Protein 1WDN (pdb70)

Sequence (223 aa):
KLVVATDTAFVPFEFKQGDLYVGFDVDLWAAIAKELKLDYELKPMDFSGIIPALQTKNVDLALAGITITDERKKAIDFSDGYYKSGLLVMVKANNNDVKSVKDLDGKVVAVKSGTGSVDYAKANIKTKDLRQFPNIDNAYMELGTNRADAVLHDTPNILYFIKTAGNGQFKAVGDSLEAQQYGIAFPKGSDELRDKVNGALKTLRENGTYNEIYKKWFGTEPK

CATH classification: 3.40.190.10 (+1 more: 3.40.190.10)

Solvent-accessible surface area: 10724 Å² total

Structure (mmCIF, N/CA/C/O backbone):
data_1WDN
#
_entry.id   1WDN
#
_cell.length_a   66.700
_cell.length_b   91.000
_cell.length_c   34.700
_cell.angle_alpha   90.00
_cell.angle_beta   90.00
_cell.angle_gamma   90.00
#
_symmetry.space_group_name_H-M   'P 21 21 21'
#
loop_
_entity.id
_entity.type
_entity.pdbx_description
1 polymer 'GLUTAMINE BINDING PROTEIN'
2 non-polymer GLUTAMINE
3 water water
#
loop_
_atom_site.group_PDB
_atom_site.id
_atom_site.type_symbol
_atom_site.label_atom_id
_atom_site.label_alt_id
_atom_site.label_comp_id
_atom_site.label_asym_id
_atom_site.label_entity_id
_atom_site.label_seq_id
_atom_site.pdbx_PDB_ins_code
_atom_site.Cartn_x
_atom_site.Cartn_y
_atom_site.Cartn_z
_atom_site.occupancy
_atom_site.B_iso_or_equiv
_atom_site.auth_seq_id
_atom_site.auth_comp_id
_atom_site.auth_asym_id
_atom_site.auth_atom_id
_atom_site.pdbx_PDB_model_num
ATOM 1 N N . LYS A 1 4 ? -2.512 37.179 9.917 1.00 46.69 4 LYS A N 1
ATOM 2 C CA . LYS A 1 4 ? -3.706 36.874 10.748 1.00 43.68 4 LYS A CA 1
ATOM 3 C C . LYS A 1 4 ? -4.098 35.396 10.664 1.00 38.46 4 LYS A C 1
ATOM 4 O O . LYS A 1 4 ? -5.133 35.006 11.199 1.00 38.16 4 LYS A O 1
ATOM 10 N N . LEU A 1 5 ? -3.296 34.579 9.987 1.00 31.74 5 LEU A N 1
ATOM 11 C CA . LEU A 1 5 ? -3.528 33.130 10.002 1.00 29.02 5 LEU A CA 1
ATOM 12 C C . LEU A 1 5 ? -3.222 32.631 11.405 1.00 25.24 5 LEU A C 1
ATOM 13 O O . LEU A 1 5 ? -2.198 33.001 11.959 1.00 26.98 5 LEU A O 1
ATOM 18 N N . VAL A 1 6 ? -4.135 31.884 12.012 1.00 22.07 6 VAL A N 1
ATOM 19 C CA . VAL A 1 6 ? -3.858 31.228 13.282 1.00 23.51 6 VAL A CA 1
ATOM 20 C C . VAL A 1 6 ? -3.525 29.763 12.994 1.00 21.59 6 VAL A C 1
ATOM 21 O O . VAL A 1 6 ? -4.271 29.080 12.288 1.00 20.96 6 VAL A O 1
ATOM 25 N N . VAL A 1 7 ? -2.341 29.328 13.402 1.00 20.49 7 VAL A N 1
ATOM 26 C CA . VAL A 1 7 ? -1.928 27.954 13.134 1.00 20.79 7 VAL A CA 1
ATOM 27 C C . VAL A 1 7 ? -1.768 27.118 14.410 1.00 20.33 7 VAL A C 1
ATOM 28 O O . VAL A 1 7 ? -0.996 27.468 15.315 1.00 20.17 7 VAL A O 1
ATOM 32 N N . ALA A 1 8 ? -2.660 26.134 14.540 1.00 16.72 8 ALA A N 1
ATOM 33 C CA . ALA A 1 8 ? -2.670 25.221 15.672 1.00 16.59 8 ALA A CA 1
ATOM 34 C C . ALA A 1 8 ? -1.415 24.362 15.677 1.00 15.67 8 ALA A C 1
ATOM 35 O O . ALA A 1 8 ? -0.954 23.920 14.617 1.00 14.55 8 ALA A O 1
ATOM 37 N N . THR A 1 9 ? -0.782 24.256 16.840 1.00 18.02 9 THR A N 1
ATOM 38 C CA . THR A 1 9 ? 0.371 23.357 17.002 1.00 20.07 9 THR A CA 1
ATOM 39 C C . THR A 1 9 ? 0.139 22.476 18.230 1.00 18.79 9 THR A C 1
ATOM 40 O O . THR A 1 9 ? -0.858 22.648 18.948 1.00 17.67 9 THR A O 1
ATOM 44 N N . ASP A 1 10 ? 1.060 21.555 18.488 1.00 20.55 10 ASP A N 1
ATOM 45 C CA . ASP A 1 10 ? 0.949 20.682 19.648 1.00 19.08 10 ASP A CA 1
ATOM 46 C C . ASP A 1 10 ? 1.456 21.398 20.905 1.00 19.97 10 ASP A C 1
ATOM 47 O O . ASP A 1 10 ? 2.415 22.163 20.850 1.00 16.30 10 ASP A O 1
ATOM 52 N N . THR A 1 11 ? 0.723 21.230 22.001 1.00 20.07 11 THR A N 1
ATOM 53 C CA . THR A 1 11 ? 1.203 21.552 23.341 1.00 18.83 11 THR A CA 1
ATOM 54 C C . THR A 1 11 ? 2.648 21.104 23.565 1.00 18.20 11 THR A C 1
ATOM 55 O O . THR A 1 11 ? 3.480 21.868 24.038 1.00 17.54 11 THR A O 1
ATOM 59 N N . ALA A 1 12 ? 2.958 19.870 23.201 1.00 18.79 12 ALA A N 1
ATOM 60 C CA . ALA A 1 12 ? 4.293 19.348 23.440 1.00 19.48 12 ALA A CA 1
ATOM 61 C C . ALA A 1 12 ? 4.505 18.110 22.613 1.00 19.92 12 ALA A C 1
ATOM 62 O O . ALA A 1 12 ? 4.071 17.015 23.002 1.00 23.57 12 ALA A O 1
ATOM 64 N N . PHE A 1 13 ? 5.322 18.248 21.577 1.00 20.52 13 PHE A N 1
ATOM 65 C CA . PHE A 1 13 ? 5.703 17.114 20.743 1.00 18.53 13 PHE A CA 1
ATOM 66 C C . PHE A 1 13 ? 7.165 17.304 20.282 1.00 18.09 13 PHE A C 1
ATOM 67 O O . PHE A 1 13 ? 7.464 17.702 19.149 1.00 11.31 13 PHE A O 1
ATOM 75 N N . VAL A 1 14 ? 8.078 17.038 21.206 1.00 17.57 14 VAL A N 1
ATOM 76 C CA . VAL A 1 14 ? 9.507 17.099 20.912 1.00 19.01 14 VAL A CA 1
ATOM 77 C C . VAL A 1 14 ? 9.860 16.142 19.761 1.00 19.51 14 VAL A C 1
ATOM 78 O O . VAL A 1 14 ? 9.282 15.061 19.645 1.00 19.33 14 VAL A O 1
ATOM 82 N N . PRO A 1 15 ? 10.755 16.558 18.850 1.00 17.75 15 PRO A N 1
ATOM 83 C CA . PRO A 1 15 ? 11.331 17.895 18.755 1.00 16.15 15 PRO A CA 1
ATOM 84 C C . PRO A 1 15 ? 10.686 18.747 17.662 1.00 15.01 15 PRO A C 1
ATOM 85 O O . PRO A 1 15 ? 11.377 19.518 16.999 1.00 15.58 15 PRO A O 1
ATOM 89 N N . PHE A 1 16 ? 9.385 18.556 17.425 1.00 13.69 16 PHE A N 1
ATOM 90 C CA . PHE A 1 16 ? 8.654 19.352 16.430 1.00 14.57 16 PHE A CA 1
ATOM 91 C C . PHE A 1 16 ? 8.091 20.667 16.975 1.00 12.29 16 PHE A C 1
ATOM 92 O O . PHE A 1 16 ? 8.175 21.704 16.317 1.00 14.30 16 PHE A O 1
ATOM 100 N N . GLU A 1 17 ? 7.563 20.636 18.190 1.00 13.36 17 GLU A N 1
ATOM 101 C CA . GLU A 1 17 ? 7.163 21.861 18.860 1.00 15.46 17 GLU A CA 1
ATOM 102 C C . GLU A 1 17 ? 7.108 21.612 20.341 1.00 17.19 17 GLU A C 1
ATOM 103 O O . GLU A 1 17 ? 6.629 20.570 20.792 1.00 15.83 17 GLU A O 1
ATOM 109 N N . PHE A 1 18 ? 7.785 22.484 21.070 1.00 19.11 18 PHE A N 1
ATOM 110 C CA . PHE A 1 18 ? 7.735 22.506 22.521 1.00 23.19 18 PHE A CA 1
ATOM 111 C C . PHE A 1 18 ? 8.107 23.895 23.041 1.00 22.38 18 PHE A C 1
ATOM 112 O O . PHE A 1 18 ? 8.689 24.711 22.317 1.00 21.84 18 PHE A O 1
ATOM 120 N N . LYS A 1 19 ? 7.791 24.134 24.307 1.00 24.91 19 LYS A N 1
ATOM 121 C CA . LYS A 1 19 ? 8.133 25.387 24.968 1.00 27.34 19 LYS A CA 1
ATOM 122 C C . LYS A 1 19 ? 9.572 25.322 25.475 1.00 27.87 19 LYS A C 1
ATOM 123 O O . LYS A 1 19 ? 9.905 24.483 26.294 1.00 28.09 19 LYS A O 1
ATOM 129 N N . GLN A 1 20 ? 10.444 26.142 24.908 1.00 30.77 20 GLN A N 1
ATOM 130 C CA . GLN A 1 20 ? 11.752 26.355 25.504 1.00 32.78 20 GLN A CA 1
ATOM 131 C C . GLN A 1 20 ? 11.760 27.722 26.187 1.00 32.60 20 GLN A C 1
ATOM 132 O O . GLN A 1 20 ? 11.832 28.760 25.535 1.00 30.77 20 GLN A O 1
ATOM 138 N N . GLY A 1 21 ? 11.448 27.712 27.475 1.00 35.97 21 GLY A N 1
ATOM 139 C CA . GLY A 1 21 ? 11.376 28.943 28.234 1.00 36.63 21 GLY A CA 1
ATOM 140 C C . GLY A 1 21 ? 10.111 29.729 27.978 1.00 37.73 21 GLY A C 1
ATOM 141 O O . GLY A 1 21 ? 9.098 29.538 28.652 1.00 38.18 21 GLY A O 1
ATOM 142 N N . ASP A 1 22 ? 10.171 30.649 27.030 1.00 37.36 22 ASP A N 1
ATOM 143 C CA . ASP A 1 22 ? 9.042 31.516 26.793 1.00 38.75 22 ASP A CA 1
ATOM 144 C C . ASP A 1 22 ? 8.269 31.175 25.536 1.00 36.57 22 ASP A C 1
ATOM 145 O O . ASP A 1 22 ? 7.076 30.898 25.601 1.00 40.63 22 ASP A O 1
ATOM 150 N N . LEU A 1 23 ? 8.951 31.157 24.401 1.00 33.76 23 LEU A N 1
ATOM 151 C CA . LEU A 1 23 ? 8.307 30.939 23.115 1.00 28.86 23 LEU A CA 1
ATOM 152 C C . LEU A 1 23 ? 8.250 29.460 22.780 1.00 27.42 23 LEU A C 1
ATOM 153 O O . LEU A 1 23 ? 8.795 28.633 23.508 1.00 25.73 23 LEU A O 1
ATOM 158 N N . TYR A 1 24 ? 7.639 29.133 21.650 1.00 25.29 24 TYR A N 1
ATOM 159 C CA . TYR A 1 24 ? 7.678 27.774 21.147 1.00 22.75 24 TYR A CA 1
ATOM 160 C C . TYR A 1 24 ? 8.826 27.573 20.188 1.00 22.52 24 TYR A C 1
ATOM 161 O O . TYR A 1 24 ? 9.143 28.462 19.391 1.00 23.03 24 TYR A O 1
ATOM 170 N N . VAL A 1 25 ? 9.370 26.360 20.203 1.00 20.68 25 VAL A N 1
ATOM 171 C CA . VAL A 1 25 ? 10.604 26.027 19.510 1.00 19.81 25 VAL A CA 1
ATOM 172 C C . VAL A 1 25 ? 10.449 24.628 18.864 1.00 20.65 25 VAL A C 1
ATOM 173 O O . VAL A 1 25 ? 9.619 23.835 19.314 1.00 18.60 25 VAL A O 1
ATOM 177 N N . GLY A 1 26 ? 11.112 24.399 17.729 1.00 18.48 26 GLY A N 1
ATOM 178 C CA . GLY A 1 26 ? 11.132 23.064 17.148 1.00 15.32 26 GLY A CA 1
ATOM 179 C C . GLY A 1 26 ? 11.159 23.019 15.630 1.00 15.13 26 GLY A C 1
ATOM 180 O O . GLY A 1 26 ? 11.108 24.066 14.974 1.00 14.14 26 GLY A O 1
ATOM 181 N N . PHE A 1 27 ? 11.205 21.799 15.080 1.00 12.90 27 PHE A N 1
ATOM 182 C CA . PHE A 1 27 ? 11.235 21.549 13.635 1.00 12.85 27 PHE A CA 1
ATOM 183 C C . PHE A 1 27 ? 10.039 22.118 12.842 1.00 13.95 27 PHE A C 1
ATOM 184 O O . PHE A 1 27 ? 10.224 22.650 11.750 1.00 17.76 27 PHE A O 1
ATOM 192 N N . ASP A 1 28 ? 8.815 21.887 13.313 1.00 14.83 28 ASP A N 1
ATOM 193 C CA . ASP A 1 28 ? 7.618 22.431 12.662 1.00 15.25 28 ASP A CA 1
ATOM 194 C C . ASP A 1 28 ? 7.642 23.951 12.670 1.00 17.01 28 ASP A C 1
ATOM 195 O O . ASP A 1 28 ? 7.228 24.584 11.698 1.00 16.41 28 ASP A O 1
ATOM 200 N N . VAL A 1 29 ? 7.939 24.508 13.849 1.00 17.05 29 VAL A N 1
ATOM 201 C CA . VAL A 1 29 ? 7.958 25.950 14.090 1.00 17.21 29 VAL A CA 1
ATOM 202 C C . VAL A 1 29 ? 8.884 26.635 13.079 1.00 17.15 29 VAL A C 1
ATOM 203 O O . VAL A 1 29 ? 8.441 27.484 12.303 1.00 19.33 29 VAL A O 1
ATOM 207 N N . ASP A 1 30 ? 10.125 26.166 12.995 1.00 16.61 30 ASP A N 1
ATOM 208 C CA . ASP A 1 30 ? 11.067 26.632 11.985 1.00 15.06 30 ASP A CA 1
ATOM 209 C C . ASP A 1 30 ? 10.578 26.395 10.566 1.00 15.72 30 ASP A C 1
ATOM 210 O O . ASP A 1 30 ? 10.696 27.278 9.722 1.00 13.78 30 ASP A O 1
ATOM 215 N N . LEU A 1 31 ? 10.142 25.171 10.257 1.00 16.97 31 LEU A N 1
ATOM 216 C CA . LEU A 1 31 ? 9.740 24.873 8.887 1.00 17.89 31 LEU A CA 1
ATOM 217 C C . LEU A 1 31 ? 8.630 25.814 8.448 1.00 18.60 31 LEU A C 1
ATOM 218 O O . LEU A 1 31 ? 8.655 26.357 7.332 1.00 20.26 31 LEU A O 1
ATOM 223 N N . TRP A 1 32 ? 7.683 26.050 9.351 1.00 19.24 32 TRP A N 1
ATOM 224 C CA . TRP A 1 32 ? 6.573 26.935 9.045 1.00 18.03 32 TRP A CA 1
ATOM 225 C C . TRP A 1 32 ? 7.010 28.395 8.968 1.00 18.82 32 TRP A C 1
ATOM 226 O O . TRP A 1 32 ? 6.573 29.109 8.075 1.00 19.50 32 TRP A O 1
ATOM 237 N N . ALA A 1 33 ? 7.845 28.839 9.911 1.00 16.17 33 ALA A N 1
ATOM 238 C CA . ALA A 1 33 ? 8.434 30.179 9.855 1.00 15.10 33 ALA A CA 1
ATOM 239 C C . ALA A 1 33 ? 9.116 30.407 8.502 1.00 17.22 33 ALA A C 1
ATOM 240 O O . ALA A 1 33 ? 8.909 31.432 7.859 1.00 16.39 33 ALA A O 1
ATOM 242 N N . ALA A 1 34 ? 9.748 29.356 7.987 1.00 16.75 34 ALA A N 1
ATOM 243 C CA . ALA A 1 34 ? 10.393 29.375 6.675 1.00 16.47 34 ALA A CA 1
ATOM 244 C C . ALA A 1 34 ? 9.376 29.478 5.532 1.00 15.53 34 ALA A C 1
ATOM 245 O O . ALA A 1 34 ? 9.568 30.237 4.574 1.00 14.82 34 ALA A O 1
ATOM 247 N N . ILE A 1 35 ? 8.351 28.637 5.582 1.00 12.86 35 ILE A N 1
ATOM 248 C CA . ILE A 1 35 ? 7.305 28.668 4.568 1.00 15.58 35 ILE A CA 1
ATOM 249 C C . ILE A 1 35 ? 6.624 30.044 4.582 1.00 16.80 35 ILE A C 1
ATOM 250 O O . ILE A 1 35 ? 6.489 30.678 3.543 1.00 14.15 35 ILE A O 1
ATOM 255 N N . ALA A 1 36 ? 6.170 30.459 5.767 1.00 19.38 36 ALA A N 1
ATOM 256 C CA . ALA A 1 36 ? 5.541 31.758 6.007 1.00 21.77 36 ALA A CA 1
ATOM 257 C C . ALA A 1 36 ? 6.391 32.909 5.466 1.00 23.00 36 ALA A C 1
ATOM 258 O O . ALA A 1 36 ? 5.870 33.823 4.815 1.00 24.17 36 ALA A O 1
ATOM 260 N N . LYS A 1 37 ? 7.701 32.835 5.706 1.00 24.17 37 LYS A N 1
ATOM 261 C CA . LYS A 1 37 ? 8.663 33.756 5.111 1.00 25.73 37 LYS A CA 1
ATOM 262 C C . LYS A 1 37 ? 8.627 33.681 3.592 1.00 24.16 37 LYS A C 1
ATOM 263 O O . LYS A 1 37 ? 8.511 34.695 2.918 1.00 25.65 37 LYS A O 1
ATOM 269 N N . GLU A 1 38 ? 8.738 32.484 3.045 1.00 21.62 38 GLU A N 1
ATOM 270 C CA . GLU A 1 38 ? 8.696 32.314 1.604 1.00 19.11 38 GLU A CA 1
ATOM 271 C C . GLU A 1 38 ? 7.452 32.948 0.951 1.00 17.64 38 GLU A C 1
ATOM 272 O O . GLU A 1 38 ? 7.553 33.753 0.028 1.00 19.71 38 GLU A O 1
ATOM 278 N N . LEU A 1 39 ? 6.305 32.722 1.564 1.00 15.50 39 LEU A N 1
ATOM 279 C CA . LEU A 1 39 ? 5.025 33.125 1.007 1.00 17.80 39 LEU A CA 1
ATOM 280 C C . LEU A 1 39 ? 4.595 34.536 1.400 1.00 17.07 39 LEU A C 1
ATOM 281 O O . LEU A 1 39 ? 3.670 35.081 0.813 1.00 21.79 39 LEU A O 1
ATOM 286 N N . LYS A 1 40 ? 5.204 35.087 2.438 1.00 19.57 40 LYS A N 1
ATOM 287 C CA . LYS A 1 40 ? 4.794 36.374 3.002 1.00 22.51 40 LYS A CA 1
ATOM 288 C C . LYS A 1 40 ? 3.435 36.243 3.663 1.00 24.40 40 LYS A C 1
ATOM 289 O O . LYS A 1 40 ? 2.483 36.970 3.334 1.00 26.07 40 LYS A O 1
ATOM 295 N N . LEU A 1 41 ? 3.324 35.273 4.556 1.00 25.60 41 LEU A N 1
ATOM 296 C CA . LEU A 1 41 ? 2.088 35.091 5.295 1.00 28.59 41 LEU A CA 1
ATOM 297 C C . LEU A 1 41 ? 2.362 35.679 6.661 1.00 29.83 41 LEU A C 1
ATOM 298 O O . LEU A 1 41 ? 3.502 35.621 7.136 1.00 29.60 41 LEU A O 1
ATOM 303 N N . ASP A 1 42 ? 1.366 36.332 7.249 1.00 28.42 42 ASP A N 1
ATOM 304 C CA . ASP A 1 42 ? 1.486 36.687 8.651 1.00 29.91 42 ASP A CA 1
ATOM 305 C C . ASP A 1 42 ? 0.622 35.808 9.517 1.00 25.96 42 ASP A C 1
ATOM 306 O O . ASP A 1 42 ? -0.475 35.431 9.127 1.00 24.79 42 ASP A O 1
ATOM 311 N N . TYR A 1 43 ? 1.078 35.538 10.723 1.00 22.22 43 TYR A N 1
ATOM 312 C CA . TYR A 1 43 ? 0.449 34.506 11.516 1.00 24.13 43 TYR A CA 1
ATOM 313 C C . TYR A 1 43 ? 0.824 34.618 12.976 1.00 22.58 43 TYR A C 1
ATOM 314 O O . TYR A 1 43 ? 1.864 35.174 13.328 1.00 23.39 43 TYR A O 1
ATOM 323 N N . GLU A 1 44 ? 0.024 33.969 13.806 1.00 26.32 44 GLU A N 1
ATOM 324 C CA . GLU A 1 44 ? 0.430 33.626 15.156 1.00 26.10 44 GLU A CA 1
ATOM 325 C C . GLU A 1 44 ? 0.096 32.151 15.372 1.00 24.64 44 GLU A C 1
ATOM 326 O O . GLU A 1 44 ? -0.818 31.612 14.733 1.00 19.86 44 GLU A O 1
ATOM 332 N N . LEU A 1 45 ? 0.961 31.472 16.121 1.00 26.93 45 LEU A N 1
ATOM 333 C CA . LEU A 1 45 ? 0.769 30.067 16.473 1.00 26.37 45 LEU A CA 1
ATOM 334 C C . LEU A 1 45 ? -0.165 29.930 17.662 1.00 24.57 45 LEU A C 1
ATOM 335 O O . LEU A 1 45 ? -0.353 30.882 18.426 1.00 24.96 45 LEU A O 1
ATOM 340 N N . LYS A 1 46 ? -0.752 28.750 17.819 1.00 21.61 46 LYS A N 1
ATOM 341 C CA . LYS A 1 46 ? -1.701 28.507 18.905 1.00 21.18 46 LYS A CA 1
ATOM 342 C C . LYS A 1 46 ? -1.600 27.067 19.382 1.00 21.02 46 LYS A C 1
ATOM 343 O O . LYS A 1 46 ? -2.236 26.174 18.827 1.00 19.39 46 LYS A O 1
ATOM 349 N N . PRO A 1 47 ? -0.733 26.809 20.364 1.00 20.34 47 PRO A N 1
ATOM 350 C CA . PRO A 1 47 ? -0.574 25.417 20.785 1.00 22.68 47 PRO A CA 1
ATOM 351 C C . PRO A 1 47 ? -1.850 24.878 21.445 1.00 23.13 47 PRO A C 1
ATOM 352 O O . PRO A 1 47 ? -2.655 25.639 21.992 1.00 26.62 47 PRO A O 1
ATOM 356 N N . MET A 1 48 ? -2.066 23.578 21.343 1.00 21.87 48 MET A N 1
ATOM 357 C CA . MET A 1 48 ? -3.243 22.970 21.922 1.00 21.96 48 MET A CA 1
ATOM 358 C C . MET A 1 48 ? -3.052 21.461 21.949 1.00 22.93 48 MET A C 1
ATOM 359 O O . MET A 1 48 ? -2.193 20.925 21.243 1.00 19.40 48 MET A O 1
ATOM 364 N N . ASP A 1 49 ? -3.770 20.793 22.847 1.00 22.35 49 ASP A N 1
ATOM 365 C CA . ASP A 1 49 ? -3.654 19.352 22.942 1.00 22.63 49 ASP A CA 1
ATOM 366 C C . ASP A 1 49 ? -4.105 18.730 21.633 1.00 21.77 49 ASP A C 1
ATOM 367 O O . ASP A 1 49 ? -5.169 19.060 21.106 1.00 23.76 49 ASP A O 1
ATOM 372 N N . PHE A 1 50 ? -3.227 17.911 21.064 1.00 22.88 50 PHE A N 1
ATOM 373 C CA . PHE A 1 50 ? -3.419 17.294 19.760 1.00 18.45 50 PHE A CA 1
ATOM 374 C C . PHE A 1 50 ? -4.866 16.941 19.469 1.00 19.95 50 PHE A C 1
ATOM 375 O O . PHE A 1 50 ? -5.347 17.188 18.365 1.00 18.30 50 PHE A O 1
ATOM 383 N N . SER A 1 51 ? -5.555 16.388 20.467 1.00 21.72 51 SER A N 1
ATOM 384 C CA . SER A 1 51 ? -6.944 15.938 20.332 1.00 23.74 51 SER A CA 1
ATOM 385 C C . SER A 1 51 ? -7.893 17.003 19.781 1.00 22.85 51 SER A C 1
ATOM 386 O O . SER A 1 51 ? -8.874 16.693 19.103 1.00 25.14 51 SER A O 1
ATOM 389 N N . GLY A 1 52 ? -7.588 18.261 20.056 1.00 22.34 52 GLY A N 1
ATOM 390 C CA . GLY A 1 52 ? -8.468 19.329 19.633 1.00 19.56 52 GLY A CA 1
ATOM 391 C C . GLY A 1 52 ? -8.144 19.891 18.271 1.00 19.11 52 GLY A C 1
ATOM 392 O O . GLY A 1 52 ? -8.947 20.637 17.716 1.00 18.98 52 GLY A O 1
ATOM 393 N N . ILE A 1 53 ? -7.021 19.484 17.686 1.00 18.84 53 ILE A N 1
ATOM 394 C CA . ILE A 1 53 ? -6.567 20.105 16.445 1.00 16.27 53 ILE A CA 1
ATOM 395 C C . ILE A 1 53 ? -7.433 19.813 15.221 1.00 18.43 53 ILE A C 1
ATOM 396 O O . ILE A 1 53 ? -7.836 20.745 14.516 1.00 17.08 53 ILE A O 1
ATOM 401 N N . ILE A 1 54 ? -7.708 18.537 14.956 1.00 18.49 54 ILE A N 1
ATOM 402 C CA . ILE A 1 54 ? -8.548 18.174 13.816 1.00 20.22 54 ILE A CA 1
ATOM 403 C C . ILE A 1 54 ? -9.936 18.807 13.975 1.00 21.06 54 ILE A C 1
ATOM 404 O O . ILE A 1 54 ? -10.422 19.494 13.069 1.00 21.25 54 ILE A O 1
ATOM 409 N N . PRO A 1 55 ? -10.578 18.611 15.142 1.00 20.06 55 PRO A N 1
ATOM 410 C CA . PRO A 1 55 ? -11.807 19.362 15.406 1.00 21.07 55 PRO A CA 1
ATOM 411 C C . PRO A 1 55 ? -11.667 20.862 15.115 1.00 23.17 55 PRO A C 1
ATOM 412 O O . PRO A 1 55 ? -12.493 21.428 14.393 1.00 25.08 55 PRO A O 1
ATOM 416 N N . ALA A 1 56 ? -10.597 21.475 15.621 1.00 20.32 56 ALA A N 1
ATOM 417 C CA . ALA A 1 56 ? -10.318 22.894 15.394 1.00 20.28 56 ALA A CA 1
ATOM 418 C C . ALA A 1 56 ? -10.272 23.304 13.909 1.00 18.81 56 ALA A C 1
ATOM 419 O O . ALA A 1 56 ? -10.783 24.362 13.541 1.00 18.09 56 ALA A O 1
ATOM 421 N N . LEU A 1 57 ? -9.624 22.501 13.069 1.00 19.17 57 LEU A N 1
ATOM 422 C CA . LEU A 1 57 ? -9.553 22.797 11.639 1.00 20.54 57 LEU A CA 1
ATOM 423 C C . LEU A 1 57 ? -10.949 22.693 11.043 1.00 25.04 57 LEU A C 1
ATOM 424 O O . LEU A 1 57 ? -11.358 23.540 10.237 1.00 21.65 57 LEU A O 1
ATOM 429 N N . GLN A 1 58 ? -11.664 21.640 11.445 1.00 27.05 58 GLN A N 1
ATOM 430 C CA . GLN A 1 58 ? -13.018 21.368 10.964 1.00 32.22 58 GLN A CA 1
ATOM 431 C C . GLN A 1 58 ? -13.972 22.504 11.315 1.00 32.24 58 GLN A C 1
ATOM 432 O O . GLN A 1 58 ? -14.770 22.938 10.483 1.00 34.14 58 GLN A O 1
ATOM 438 N N . THR A 1 59 ? -13.901 22.971 12.553 1.00 31.22 59 THR A N 1
ATOM 439 C CA . THR A 1 59 ? -14.752 24.058 12.986 1.00 33.53 59 THR A CA 1
ATOM 440 C C . THR A 1 59 ? -14.209 25.352 12.408 1.00 35.11 59 THR A C 1
ATOM 441 O O . THR A 1 59 ? -14.769 26.426 12.638 1.00 36.70 59 THR A O 1
ATOM 445 N N . LYS A 1 60 ? -13.079 25.253 11.710 1.00 36.38 60 LYS A N 1
ATOM 446 C CA . LYS A 1 60 ? -12.407 26.412 11.121 1.00 36.75 60 LYS A CA 1
ATOM 447 C C . LYS A 1 60 ? -12.126 27.473 12.192 1.00 34.01 60 LYS A C 1
ATOM 448 O O . LYS A 1 60 ? -12.173 28.684 11.939 1.00 33.07 60 LYS A O 1
ATOM 454 N N . ASN A 1 61 ? -11.874 26.994 13.406 1.00 30.65 61 ASN A N 1
ATOM 455 C CA . ASN A 1 61 ? -11.397 27.824 14.500 1.00 28.19 61 ASN A CA 1
ATOM 456 C C . ASN A 1 61 ? -9.911 28.127 14.356 1.00 28.03 61 ASN A C 1
ATOM 457 O O . ASN A 1 61 ? -9.377 28.985 15.058 1.00 28.13 61 ASN A O 1
ATOM 462 N N . VAL A 1 62 ? -9.225 27.344 13.530 1.00 26.87 62 VAL A N 1
ATOM 463 C CA . VAL A 1 62 ? -7.819 27.586 13.218 1.00 22.34 62 VAL A CA 1
ATOM 464 C C . VAL A 1 62 ? -7.623 27.408 11.708 1.00 21.38 62 VAL A C 1
ATOM 465 O O . VAL A 1 62 ? -8.453 26.758 11.053 1.00 17.93 62 VAL A O 1
ATOM 469 N N . ASP A 1 63 ? -6.672 28.140 11.131 1.00 17.55 63 ASP A N 1
ATOM 470 C CA . ASP A 1 63 ? -6.557 28.184 9.670 1.00 20.56 63 ASP A CA 1
ATOM 471 C C . ASP A 1 63 ? -5.769 27.013 9.112 1.00 19.33 63 ASP A C 1
ATOM 472 O O . ASP A 1 63 ? -6.013 26.574 7.988 1.00 21.89 63 ASP A O 1
ATOM 477 N N . LEU A 1 64 ? -4.818 26.516 9.887 1.00 17.96 64 LEU A N 1
ATOM 478 C CA . LEU A 1 64 ? -4.011 25.380 9.472 1.00 14.79 64 LEU A CA 1
ATOM 479 C C . LEU A 1 64 ? -3.309 24.896 10.709 1.00 16.54 64 LEU A C 1
ATOM 480 O O . LEU A 1 64 ? -3.556 25.399 11.814 1.00 16.47 64 LEU A O 1
ATOM 485 N N . ALA A 1 65 ? -2.427 23.920 10.528 1.00 15.93 65 ALA A N 1
ATOM 486 C CA . ALA A 1 65 ? -1.872 23.197 11.656 1.00 14.91 65 ALA A CA 1
ATOM 487 C C . ALA A 1 65 ? -0.641 22.398 11.293 1.00 14.74 65 ALA A C 1
ATOM 488 O O . ALA A 1 65 ? -0.587 21.732 10.259 1.00 14.55 65 ALA A O 1
ATOM 490 N N . LEU A 1 66 ? 0.312 22.425 12.207 1.00 15.40 66 LEU A N 1
ATOM 491 C CA . LEU A 1 66 ? 1.462 21.549 12.175 1.00 15.66 66 LEU A CA 1
ATOM 492 C C . LEU A 1 66 ? 1.579 21.007 13.584 1.00 14.86 66 LEU A C 1
ATOM 493 O O . LEU A 1 66 ? 1.470 21.752 14.568 1.00 13.81 66 LEU A O 1
ATOM 498 N N . ALA A 1 67 ? 1.677 19.690 13.671 1.00 13.24 67 ALA A N 1
ATOM 499 C CA . ALA A 1 67 ? 1.843 19.025 14.941 1.00 10.97 67 ALA A CA 1
ATOM 500 C C . ALA A 1 67 ? 2.368 17.652 14.625 1.00 11.63 67 ALA A C 1
ATOM 501 O O . ALA A 1 67 ? 1.788 16.677 15.084 1.00 11.20 67 ALA A O 1
ATOM 503 N N . GLY A 1 68 ? 3.265 17.574 13.644 1.00 11.04 68 GLY A N 1
ATOM 504 C CA . GLY A 1 68 ? 3.768 16.288 13.180 1.00 11.47 68 GLY A CA 1
ATOM 505 C C . GLY A 1 68 ? 2.623 15.358 12.828 1.00 15.64 68 GLY A C 1
ATOM 506 O O . GLY A 1 68 ? 2.572 14.212 13.303 1.00 16.02 68 GLY A O 1
ATOM 507 N N . ILE A 1 69 ? 1.671 15.887 12.056 1.00 15.42 69 ILE A N 1
ATOM 508 C CA . ILE A 1 69 ? 0.380 15.241 11.795 1.00 13.13 69 ILE A CA 1
ATOM 509 C C . ILE A 1 69 ? 0.476 14.284 10.616 1.00 12.35 69 ILE A C 1
ATOM 510 O O . ILE A 1 69 ? 0.686 14.690 9.478 1.00 11.58 69 ILE A O 1
ATOM 515 N N . THR A 1 70 ? 0.356 13.001 10.917 1.00 13.04 70 THR A N 1
ATOM 516 C CA . THR A 1 70 ? 0.373 11.947 9.914 1.00 12.14 70 THR A CA 1
ATOM 517 C C . THR A 1 70 ? -0.716 12.094 8.867 1.00 12.49 70 THR A C 1
ATOM 518 O O . THR A 1 70 ? -1.902 12.255 9.196 1.00 13.26 70 THR A O 1
ATOM 522 N N . ILE A 1 71 ? -0.323 11.905 7.612 1.00 14.28 71 ILE A N 1
ATOM 523 C CA . ILE A 1 71 ? -1.262 11.806 6.499 1.00 14.52 71 ILE A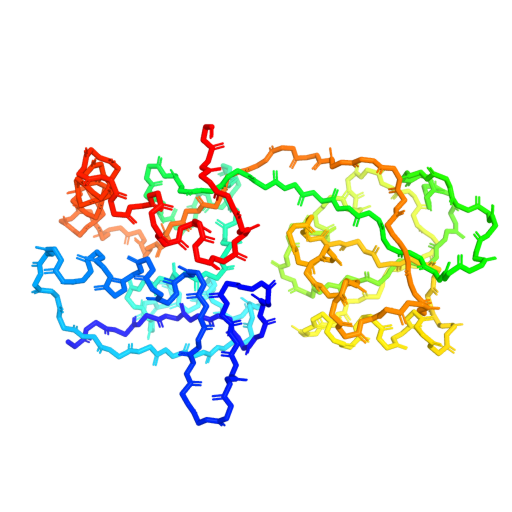 CA 1
ATOM 524 C C . ILE A 1 71 ? -1.829 10.364 6.473 1.00 19.82 71 ILE A C 1
ATOM 525 O O . ILE A 1 71 ? -1.068 9.383 6.539 1.00 18.88 71 ILE A O 1
ATOM 530 N N . THR A 1 72 ? -3.152 10.255 6.596 1.00 20.32 72 THR A N 1
ATOM 531 C CA . THR A 1 72 ? -3.858 8.992 6.408 1.00 22.64 72 THR A CA 1
ATOM 532 C C . THR A 1 72 ? -5.055 9.307 5.527 1.00 25.99 72 THR A C 1
ATOM 533 O O . THR A 1 72 ? -5.622 10.393 5.643 1.00 26.41 72 THR A O 1
ATOM 537 N N . ASP A 1 73 ? -5.492 8.353 4.713 1.00 29.38 73 ASP A N 1
ATOM 538 C CA . ASP A 1 73 ? -6.615 8.614 3.822 1.00 33.68 73 ASP A CA 1
ATOM 539 C C . ASP A 1 73 ? -7.923 8.622 4.588 1.00 33.21 73 ASP A C 1
ATOM 540 O O . ASP A 1 73 ? -8.868 9.321 4.231 1.00 34.39 73 ASP A O 1
ATOM 545 N N . GLU A 1 74 ? -7.868 8.057 5.782 1.00 31.91 74 GLU A N 1
ATOM 546 C CA . GLU A 1 74 ? -8.956 8.139 6.724 1.00 31.93 74 GLU A CA 1
ATOM 547 C C . GLU A 1 74 ? -9.193 9.619 7.086 1.00 31.21 74 GLU A C 1
ATOM 548 O O . GLU A 1 74 ? -10.297 10.138 6.880 1.00 31.29 74 GLU A O 1
ATOM 554 N N . ARG A 1 75 ? -8.124 10.330 7.452 1.00 28.44 75 ARG A N 1
ATOM 555 C CA . ARG A 1 75 ? -8.207 11.761 7.772 1.00 23.26 75 ARG A CA 1
ATOM 556 C C . ARG A 1 75 ? -8.501 12.622 6.553 1.00 21.92 75 ARG A C 1
ATOM 557 O O . ARG A 1 75 ? -9.104 13.675 6.691 1.00 20.86 75 ARG A O 1
ATOM 565 N N . LYS A 1 76 ? -8.041 12.189 5.379 1.00 21.36 76 LYS A N 1
ATOM 566 C CA . LYS A 1 76 ? -8.280 12.883 4.112 1.00 24.21 76 LYS A CA 1
ATOM 567 C C . LYS A 1 76 ? -9.758 13.135 3.835 1.00 23.82 76 LYS A C 1
ATOM 568 O O . LYS A 1 76 ? -10.110 14.024 3.061 1.00 23.80 76 LYS A O 1
ATOM 574 N N . LYS A 1 77 ? -10.621 12.373 4.494 1.00 23.05 77 LYS A N 1
ATOM 575 C CA . LYS A 1 77 ? -12.047 12.592 4.378 1.00 24.92 77 LYS A CA 1
ATOM 576 C C . LYS A 1 77 ? -12.481 13.859 5.105 1.00 25.02 77 LYS A C 1
ATOM 577 O O . LYS A 1 77 ? -13.414 14.527 4.675 1.00 29.00 77 LYS A O 1
ATOM 583 N N . ALA A 1 78 ? -11.680 14.291 6.073 1.00 25.80 78 ALA A N 1
ATOM 584 C CA . ALA A 1 78 ? -12.078 15.343 7.007 1.00 22.96 78 ALA A CA 1
ATOM 585 C C . ALA A 1 78 ? -11.320 16.665 6.826 1.00 25.37 78 ALA A C 1
ATOM 586 O O . ALA A 1 78 ? -11.853 17.726 7.149 1.00 22.17 78 ALA A O 1
ATOM 588 N N . ILE A 1 79 ? -10.068 16.592 6.376 1.00 22.22 79 ILE A N 1
ATOM 589 C CA . ILE A 1 79 ? -9.219 17.768 6.226 1.00 22.22 79 ILE A CA 1
ATOM 590 C C . ILE A 1 79 ? -8.273 17.584 5.029 1.00 22.48 79 ILE A C 1
ATOM 591 O O . ILE A 1 79 ? -8.216 16.496 4.434 1.00 24.84 79 ILE A O 1
ATOM 596 N N . ASP A 1 80 ? -7.577 18.656 4.646 1.00 19.46 80 ASP A N 1
ATOM 597 C CA . ASP A 1 80 ? -6.636 18.599 3.539 1.00 17.15 80 ASP A CA 1
ATOM 598 C C . ASP A 1 80 ? -5.217 18.612 4.034 1.00 13.71 80 ASP A C 1
ATOM 599 O O . ASP A 1 80 ? -4.921 19.096 5.123 1.00 10.64 80 ASP A O 1
ATOM 604 N N . PHE A 1 81 ? 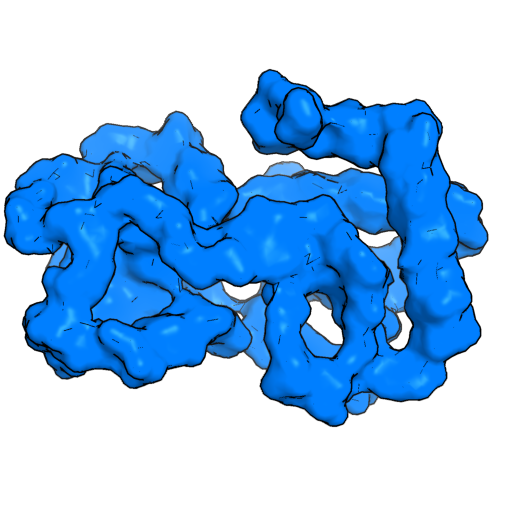-4.329 18.142 3.176 1.00 14.21 81 PHE A N 1
ATOM 605 C CA . PHE A 1 81 ? -2.931 17.977 3.535 1.00 16.36 81 PHE A CA 1
ATOM 606 C C . PHE A 1 81 ? -2.013 18.490 2.432 1.00 16.12 81 PHE A C 1
ATOM 607 O O . PHE A 1 81 ? -2.319 18.329 1.243 1.00 18.28 81 PHE A O 1
ATOM 615 N N . SER A 1 82 ? -0.902 19.116 2.819 1.00 18.91 82 SER A N 1
ATOM 616 C CA . SER A 1 82 ? 0.172 19.423 1.866 1.00 18.49 82 SER A CA 1
ATOM 617 C C . SER A 1 82 ? 0.902 18.145 1.369 1.00 18.28 82 SER A C 1
ATOM 618 O O . SER A 1 82 ? 0.563 17.048 1.833 1.00 14.94 82 SER A O 1
ATOM 621 N N . ASP A 1 83 ? 1.905 18.320 0.485 1.00 18.71 83 ASP A N 1
ATOM 622 C CA . ASP A 1 83 ? 2.502 17.271 -0.382 1.00 19.05 83 ASP A CA 1
ATOM 623 C C . ASP A 1 83 ? 3.609 16.565 0.446 1.00 22.91 83 ASP A C 1
ATOM 624 O O . ASP A 1 83 ? 4.459 15.901 -0.139 1.00 31.07 83 ASP A O 1
ATOM 629 N N . GLY A 1 84 ? 3.598 16.694 1.789 1.00 19.68 84 GLY A N 1
ATOM 630 C CA . GLY A 1 84 ? 4.375 15.784 2.657 1.00 18.03 84 GLY A CA 1
ATOM 631 C C . GLY A 1 84 ? 5.839 16.111 3.047 1.00 19.91 84 GLY A C 1
ATOM 632 O O . GLY A 1 84 ? 6.717 16.163 2.179 1.00 18.49 84 GLY A O 1
ATOM 633 N N . TYR A 1 85 ? 6.145 16.274 4.342 1.00 17.46 85 TYR A N 1
ATOM 634 C CA . TYR A 1 85 ? 7.420 16.908 4.725 1.00 16.64 85 TYR A CA 1
ATOM 635 C C . TYR A 1 85 ? 8.400 16.185 5.648 1.00 17.65 85 TYR A C 1
ATOM 636 O O . TYR A 1 85 ? 9.498 16.691 5.879 1.00 17.11 85 TYR A O 1
ATOM 645 N N . TYR A 1 86 ? 8.020 15.038 6.202 1.00 17.68 86 TYR A N 1
ATOM 646 C CA . TYR A 1 86 ? 8.908 14.293 7.099 1.00 17.26 86 TYR A CA 1
ATOM 647 C C . TYR A 1 86 ? 8.429 12.840 7.183 1.00 13.37 8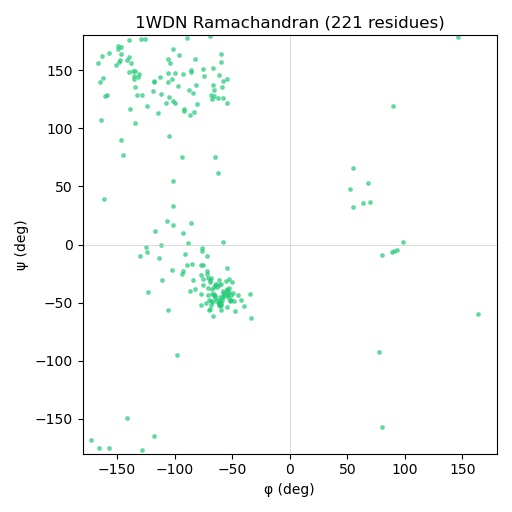6 TYR A C 1
ATOM 648 O O . TYR A 1 86 ? 7.254 12.599 7.379 1.00 13.51 86 TYR A O 1
ATOM 657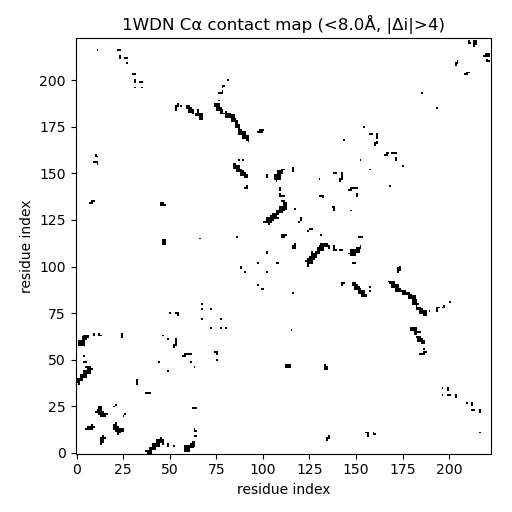 N N . LYS A 1 87 ? 9.319 11.887 6.940 1.00 13.85 87 LYS A N 1
ATOM 658 C CA . LYS A 1 87 ? 8.947 10.468 7.013 1.00 20.42 87 LYS A CA 1
ATOM 659 C C . LYS A 1 87 ? 9.188 9.878 8.392 1.00 14.52 87 LYS A C 1
ATOM 660 O O . LYS A 1 87 ? 10.315 9.800 8.873 1.00 16.32 87 LYS A O 1
ATOM 666 N N . SER A 1 88 ? 8.118 9.488 9.047 1.00 17.15 88 SER A N 1
ATOM 667 C CA . SER A 1 88 ? 8.222 9.005 10.412 1.00 19.35 88 SER A CA 1
ATOM 668 C C . SER A 1 88 ? 7.768 7.548 10.542 1.00 16.11 88 SER A C 1
ATOM 669 O O . SER A 1 88 ? 7.692 6.822 9.546 1.00 13.45 88 SER A O 1
ATOM 672 N N . GLY A 1 89 ? 7.528 7.147 11.792 1.00 18.49 89 GLY A N 1
ATOM 673 C CA . GLY A 1 89 ? 7.010 5.829 12.118 1.00 17.45 89 GLY A CA 1
ATOM 674 C C . GLY A 1 89 ? 6.676 5.775 13.599 1.00 18.15 89 GLY A C 1
ATOM 675 O O . GLY A 1 89 ? 6.694 6.808 14.282 1.00 17.37 89 GLY A O 1
ATOM 676 N N . LEU A 1 90 ? 6.421 4.567 14.098 1.00 13.93 90 LEU A N 1
ATOM 677 C CA . LEU A 1 90 ? 6.073 4.313 15.500 1.00 16.12 90 LEU A CA 1
ATOM 678 C C . LEU A 1 90 ? 7.132 3.416 16.158 1.00 14.63 90 LEU A C 1
ATOM 679 O O . LEU A 1 90 ? 7.616 2.480 15.542 1.00 15.13 90 LEU A O 1
ATOM 684 N N . LEU A 1 91 ? 7.498 3.701 17.398 1.00 13.66 91 LEU A N 1
ATOM 685 C CA . LEU A 1 91 ? 8.490 2.887 18.102 1.00 14.51 91 LEU A CA 1
ATOM 686 C C . LEU A 1 91 ? 7.968 2.511 19.505 1.00 16.92 91 LEU A C 1
ATOM 687 O O . LEU A 1 91 ? 7.192 3.270 20.128 1.00 15.53 91 LEU A O 1
ATOM 692 N N . VAL A 1 92 ? 8.339 1.319 19.973 1.00 16.87 92 VAL A N 1
ATOM 693 C CA . VAL A 1 92 ? 7.943 0.858 21.307 1.00 16.16 92 VAL A CA 1
ATOM 694 C C . VAL A 1 92 ? 8.999 1.370 22.259 1.00 15.05 92 VAL A C 1
ATOM 695 O O . VAL A 1 92 ? 10.187 1.389 21.913 1.00 17.61 92 VAL A O 1
ATOM 699 N N . MET A 1 93 ? 8.549 1.947 23.368 1.00 14.04 93 MET A N 1
ATOM 700 C CA . MET A 1 93 ? 9.437 2.264 24.473 1.00 16.24 93 MET A CA 1
ATOM 701 C C . MET A 1 93 ? 9.015 1.505 25.738 1.00 13.71 93 MET A C 1
ATOM 702 O O . MET A 1 93 ? 7.851 1.508 26.117 1.00 14.01 93 MET A O 1
ATOM 707 N N . VAL A 1 94 ? 9.979 0.882 26.396 1.00 13.11 94 VAL A N 1
ATOM 708 C CA . VAL A 1 94 ? 9.757 0.244 27.682 1.00 14.40 94 VAL A CA 1
ATOM 709 C C . VAL A 1 94 ? 10.807 0.736 28.688 1.00 15.74 94 VAL A C 1
ATOM 710 O O . VAL A 1 94 ? 11.677 1.555 28.364 1.00 15.90 94 VAL A O 1
ATOM 714 N N . LYS A 1 95 ? 10.775 0.196 29.900 1.00 14.88 95 LYS A N 1
ATOM 715 C CA . LYS A 1 95 ? 11.788 0.567 30.857 1.00 16.61 95 LYS A CA 1
ATOM 716 C C . LYS A 1 95 ? 13.140 -0.088 30.581 1.00 19.18 95 LYS A C 1
ATOM 717 O O . LYS A 1 95 ? 13.233 -1.153 29.951 1.00 17.15 95 LYS A O 1
ATOM 723 N N . ALA A 1 96 ? 14.182 0.621 30.996 1.00 19.20 96 ALA A N 1
ATOM 724 C CA . ALA A 1 96 ? 15.562 0.282 30.731 1.00 23.21 96 ALA A CA 1
ATOM 725 C C . ALA A 1 96 ? 15.838 -1.201 30.832 1.00 24.92 96 ALA A C 1
ATOM 726 O O . ALA A 1 96 ? 16.426 -1.787 29.924 1.00 21.31 96 ALA A O 1
ATOM 728 N N . ASN A 1 97 ? 15.451 -1.793 31.957 1.00 27.44 97 ASN A N 1
ATOM 729 C CA . ASN A 1 97 ? 15.840 -3.172 32.261 1.00 32.72 97 ASN A CA 1
ATOM 730 C C . ASN A 1 97 ? 14.654 -4.129 32.105 1.00 36.92 97 ASN A C 1
ATOM 731 O O . ASN A 1 97 ? 14.651 -5.242 32.639 1.00 36.20 97 ASN A O 1
ATOM 736 N N . ASN A 1 98 ? 13.649 -3.676 31.357 1.00 41.07 98 ASN A N 1
ATOM 737 C CA . ASN A 1 98 ? 12.535 -4.522 30.947 1.00 45.02 98 ASN A CA 1
ATOM 738 C C . ASN A 1 98 ? 13.080 -5.655 30.098 1.00 44.94 98 ASN A C 1
ATOM 739 O O . ASN A 1 98 ? 13.856 -5.429 29.162 1.00 43.21 98 ASN A O 1
ATOM 744 N N . ASN A 1 99 ? 12.415 -6.789 30.250 1.00 46.20 99 ASN A N 1
ATOM 745 C CA . ASN A 1 99 ? 12.940 -8.103 29.907 1.00 46.17 99 ASN A CA 1
ATOM 746 C C . ASN A 1 99 ? 12.009 -8.778 28.904 1.00 44.43 99 ASN A C 1
ATOM 747 O O . ASN A 1 99 ? 12.444 -9.465 27.981 1.00 42.55 99 ASN A O 1
ATOM 752 N N . ASP A 1 100 ? 10.717 -8.607 29.140 1.00 40.55 100 ASP A N 1
ATOM 753 C CA . ASP A 1 100 ? 9.690 -9.389 28.482 1.00 40.32 100 ASP A CA 1
ATOM 754 C C . ASP A 1 100 ? 9.463 -8.969 27.040 1.00 36.88 100 ASP A C 1
ATOM 755 O O . ASP A 1 100 ? 9.039 -9.775 26.222 1.00 35.52 100 ASP A O 1
ATOM 760 N N . VAL A 1 101 ? 9.698 -7.697 26.734 1.00 33.58 101 VAL A N 1
ATOM 761 C CA . VAL A 1 101 ? 9.239 -7.135 25.469 1.00 31.40 101 VAL A CA 1
ATOM 762 C C . VAL A 1 101 ? 10.396 -6.897 24.514 1.00 30.72 101 VAL A C 1
ATOM 763 O O . VAL A 1 101 ? 11.302 -6.130 24.811 1.00 28.06 101 VAL A O 1
ATOM 767 N N . LYS A 1 102 ? 10.330 -7.525 23.343 1.00 31.96 102 LYS A N 1
ATOM 768 C CA . LYS A 1 102 ? 11.410 -7.446 22.360 1.00 33.44 102 LYS A CA 1
ATOM 769 C C . LYS A 1 102 ? 10.998 -6.775 21.037 1.00 31.97 102 LYS A C 1
ATOM 770 O O . LYS A 1 102 ? 11.854 -6.539 20.194 1.00 30.06 102 LYS A O 1
ATOM 776 N N . SER A 1 103 ? 9.819 -6.154 21.031 1.00 33.30 103 SER A N 1
ATOM 777 C CA . SER A 1 103 ? 8.856 -6.344 19.948 1.00 32.82 103 SER A CA 1
ATOM 778 C C . SER A 1 103 ? 8.010 -5.169 19.426 1.00 36.60 103 SER A C 1
ATOM 779 O O . SER A 1 103 ? 8.544 -4.110 19.053 1.00 38.93 103 SER A O 1
ATOM 782 N N . VAL A 1 104 ? 6.816 -5.593 18.979 1.00 34.81 104 VAL A N 1
ATOM 783 C CA . VAL A 1 104 ? 5.529 -4.943 19.248 1.00 33.94 104 VAL A CA 1
ATOM 784 C C . VAL A 1 104 ? 4.534 -5.936 19.886 1.00 33.73 104 VAL A C 1
ATOM 785 O O . VAL A 1 104 ? 3.379 -5.589 20.096 1.00 34.35 104 VAL A O 1
ATOM 789 N N . LYS A 1 105 ? 4.920 -7.200 20.074 1.00 37.14 105 LYS A N 1
ATOM 790 C CA . LYS A 1 105 ? 4.125 -8.103 20.932 1.00 36.39 105 LYS A CA 1
ATOM 791 C C . LYS A 1 105 ? 4.001 -7.687 22.429 1.00 36.73 105 LYS A C 1
ATOM 792 O O . LYS A 1 105 ? 4.513 -8.340 23.357 1.00 33.06 105 LYS A O 1
ATOM 798 N N . ASP A 1 106 ? 3.398 -6.523 22.623 1.00 35.84 106 ASP A N 1
ATOM 799 C CA . ASP A 1 106 ? 2.473 -6.302 23.716 1.00 37.34 106 ASP A CA 1
ATOM 800 C C . ASP A 1 106 ? 1.161 -6.993 23.301 1.00 39.93 106 ASP A C 1
ATOM 801 O O . ASP A 1 106 ? 0.181 -6.970 24.044 1.00 36.50 106 ASP A O 1
ATOM 806 N N . LEU A 1 107 ? 1.154 -7.498 22.053 1.00 45.81 107 LEU A N 1
ATOM 807 C CA . LEU A 1 107 ? 0.007 -8.114 21.342 1.00 47.12 107 LEU A CA 1
ATOM 808 C C . LEU A 1 107 ? -0.573 -9.290 22.073 1.00 48.36 107 LEU A C 1
ATOM 809 O O . LEU A 1 107 ? -1.467 -9.953 21.566 1.00 50.29 107 LEU A O 1
ATOM 814 N N . ASP A 1 108 ? -0.027 -9.586 23.237 1.00 48.27 108 ASP A N 1
ATOM 815 C CA . ASP A 1 108 ? -0.750 -10.402 24.178 1.00 49.94 108 ASP A CA 1
ATOM 816 C C . ASP A 1 108 ? -0.642 -9.769 25.534 1.00 47.00 108 ASP A C 1
ATOM 817 O O . ASP A 1 108 ? 0.460 -9.573 26.033 1.00 45.64 108 ASP A O 1
ATOM 822 N N . GLY A 1 109 ? -1.748 -9.144 25.917 1.00 44.79 109 GLY A N 1
ATOM 823 C CA . GLY A 1 109 ? -2.048 -8.923 27.313 1.00 40.27 109 GLY A CA 1
ATOM 824 C C . GLY A 1 109 ? -1.068 -8.036 28.036 1.00 35.98 109 GLY A C 1
ATOM 825 O O . GLY A 1 109 ? -0.793 -8.258 29.213 1.00 37.12 109 GLY A O 1
ATOM 826 N N . LYS A 1 110 ? -0.545 -7.034 27.337 1.00 32.71 110 LYS A N 1
ATOM 827 C CA . LYS A 1 110 ? 0.260 -6.002 27.967 1.00 28.03 110 LYS A CA 1
ATOM 828 C C . LYS A 1 110 ? -0.563 -4.726 28.095 1.00 25.61 110 LYS A C 1
ATOM 829 O O . LYS A 1 110 ? -1.544 -4.539 27.380 1.00 23.54 110 LYS A O 1
ATOM 835 N N . VAL A 1 111 ? -0.182 -3.877 29.045 1.00 23.33 111 VAL A N 1
ATOM 836 C CA . VAL A 1 111 ? -0.751 -2.550 29.196 1.00 18.37 111 VAL A CA 1
ATOM 837 C C . VAL A 1 111 ? 0.102 -1.559 28.410 1.00 17.24 111 VAL A C 1
ATOM 838 O O . VAL A 1 111 ? 1.284 -1.384 28.700 1.00 18.24 111 VAL A O 1
ATOM 842 N N . VAL A 1 112 ? -0.481 -0.937 27.396 1.00 15.37 112 VAL A N 1
ATOM 843 C CA . VAL A 1 112 ? 0.241 0.047 26.584 1.00 16.81 112 VAL A CA 1
ATOM 844 C C . VAL A 1 112 ? -0.334 1.466 26.801 1.00 17.66 112 VAL A C 1
ATOM 845 O O . VAL A 1 112 ? -1.552 1.649 26.869 1.00 21.13 112 VAL A O 1
ATOM 849 N N . ALA A 1 113 ? 0.539 2.424 27.088 1.00 17.91 113 ALA A N 1
ATOM 850 C CA . ALA A 1 113 ? 0.130 3.824 27.200 1.00 18.46 113 ALA A CA 1
ATOM 851 C C . ALA A 1 113 ? 0.387 4.561 25.901 1.00 17.78 113 ALA A C 1
ATOM 852 O O . ALA A 1 113 ? 1.413 4.373 25.241 1.00 15.06 113 ALA A O 1
ATOM 854 N N . VAL A 1 114 ? -0.600 5.359 25.520 1.00 20.07 114 VAL A N 1
ATOM 855 C CA . VAL A 1 114 ? -0.555 6.178 24.317 1.00 15.81 114 VAL A CA 1
ATOM 856 C C . VAL A 1 114 ? -1.172 7.555 24.623 1.00 15.67 114 VAL A C 1
ATOM 857 O O . VAL A 1 114 ? -1.674 7.812 25.728 1.00 12.71 114 VAL A O 1
ATOM 861 N N . LYS A 1 115 ? -1.119 8.423 23.616 1.00 15.80 115 LYS A N 1
ATOM 862 C CA . LYS A 1 115 ? -1.619 9.783 23.670 1.00 13.17 115 LYS A CA 1
ATOM 863 C C . LYS A 1 115 ? -2.935 9.832 22.887 1.00 9.87 115 LYS A C 1
ATOM 864 O O . LYS A 1 115 ? -3.009 9.355 21.752 1.00 12.63 115 LYS A O 1
ATOM 870 N N . SER A 1 116 ? -3.980 10.340 23.511 1.00 10.33 116 SER A N 1
ATOM 871 C CA . SER A 1 116 ? -5.284 10.423 22.862 1.00 14.56 116 SER A CA 1
ATOM 872 C C . SER A 1 116 ? -5.233 11.153 21.527 1.00 16.19 116 SER A C 1
ATOM 873 O O . SER A 1 116 ? -4.494 12.141 21.368 1.00 18.44 116 SER A O 1
ATOM 876 N N . GLY A 1 117 ? -6.020 10.660 20.573 1.00 15.29 117 GLY A N 1
ATOM 877 C CA . GLY A 1 117 ? -6.239 11.379 19.328 1.00 13.44 117 GLY A CA 1
ATOM 878 C C . GLY A 1 117 ? -5.228 11.069 18.249 1.00 12.50 117 GLY A C 1
ATOM 879 O O . GLY A 1 117 ? -5.406 11.464 17.097 1.00 10.56 117 GLY A O 1
ATOM 880 N N . THR A 1 118 ? -4.202 10.300 18.602 1.00 13.45 118 THR A N 1
ATOM 881 C CA . THR A 1 118 ? -3.104 10.048 17.68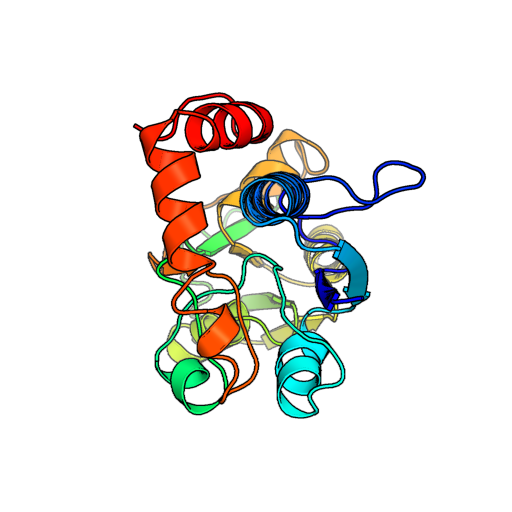7 1.00 12.58 118 THR A CA 1
ATOM 882 C C . THR A 1 118 ? -3.218 8.679 17.025 1.00 15.85 118 THR A C 1
ATOM 883 O O . THR A 1 118 ? -3.913 7.774 17.537 1.00 16.96 118 THR A O 1
ATOM 887 N N . GLY A 1 119 ? -2.378 8.490 16.007 1.00 15.33 119 GLY A N 1
ATOM 888 C CA . GLY A 1 119 ? -2.384 7.276 15.226 1.00 17.38 119 GLY A CA 1
ATOM 889 C C . GLY A 1 119 ? -1.811 6.137 16.033 1.00 15.82 119 GLY A C 1
ATOM 890 O O . GLY A 1 119 ? -1.841 4.993 15.597 1.00 13.64 119 GLY A O 1
ATOM 891 N N . SER A 1 120 ? -1.225 6.463 17.181 1.00 17.09 120 SER A N 1
ATOM 892 C CA . SER A 1 120 ? -0.711 5.437 18.087 1.00 19.72 120 SER A CA 1
ATOM 893 C C . SER A 1 120 ? -1.859 4.582 18.628 1.00 18.81 120 SER A C 1
ATOM 894 O O . SER A 1 120 ? -1.734 3.359 18.665 1.00 17.39 120 SER A O 1
ATOM 897 N N . VAL A 1 121 ? -3.019 5.213 18.851 1.00 19.13 121 VAL A N 1
ATOM 898 C CA . VAL A 1 121 ? -4.252 4.522 19.253 1.00 17.33 121 VAL A CA 1
ATOM 899 C C . VAL A 1 121 ? -4.834 3.679 18.105 1.00 19.81 121 VAL A C 1
ATOM 900 O O . VAL A 1 121 ? -5.258 2.519 18.313 1.00 19.88 121 VAL A O 1
ATOM 904 N N . ASP A 1 122 ? -4.925 4.282 16.922 1.00 17.38 122 ASP A N 1
ATOM 905 C CA . ASP A 1 122 ? -5.282 3.553 15.708 1.00 19.85 122 ASP A CA 1
ATOM 906 C C . ASP A 1 122 ? -4.461 2.279 15.584 1.00 20.29 122 ASP A C 1
ATOM 907 O O . ASP A 1 122 ? -5.006 1.178 15.462 1.00 18.08 122 ASP A O 1
ATOM 912 N N . TYR A 1 123 ? -3.144 2.441 15.590 1.00 18.26 123 TYR A N 1
ATOM 913 C CA . TYR A 1 123 ? -2.249 1.323 15.355 1.00 17.88 123 TYR A CA 1
ATOM 914 C C . TYR A 1 123 ? -2.403 0.241 16.421 1.00 18.27 123 TYR A C 1
ATOM 915 O O . TYR A 1 123 ? -2.546 -0.921 16.088 1.00 20.28 123 TYR A O 1
ATOM 924 N N . ALA A 1 124 ? -2.340 0.623 17.694 1.00 17.96 124 ALA A N 1
ATOM 925 C CA . ALA A 1 124 ? -2.541 -0.295 18.812 1.00 17.02 124 ALA A CA 1
ATOM 926 C C . ALA A 1 124 ? -3.869 -1.063 18.753 1.00 20.63 124 ALA A C 1
ATOM 927 O O . ALA A 1 124 ? -3.925 -2.247 19.111 1.00 21.57 124 ALA A O 1
ATOM 929 N N . LYS A 1 125 ? -4.941 -0.395 18.335 1.00 20.24 125 LYS A N 1
ATOM 930 C CA . LYS A 1 125 ? -6.250 -1.046 18.200 1.00 20.98 125 LYS A CA 1
ATOM 931 C C . LYS A 1 125 ? -6.214 -2.120 17.124 1.00 19.41 125 LYS A C 1
ATOM 932 O O . LYS A 1 125 ? -6.682 -3.235 17.327 1.00 20.78 125 LYS A O 1
ATOM 938 N N . ALA A 1 126 ? -5.599 -1.782 15.997 1.00 18.08 126 ALA A N 1
ATOM 939 C CA . ALA A 1 126 ? -5.733 -2.553 14.780 1.00 20.44 126 ALA A CA 1
ATOM 940 C C . ALA A 1 126 ? -4.746 -3.710 14.756 1.00 20.21 126 ALA A C 1
ATOM 941 O O . ALA A 1 126 ? -4.891 -4.646 13.975 1.00 21.26 126 ALA A O 1
ATOM 943 N N . ASN A 1 127 ? -3.734 -3.637 15.606 1.00 21.19 127 ASN A N 1
ATOM 944 C CA . ASN A 1 127 ? -2.575 -4.490 15.429 1.00 23.43 127 ASN A CA 1
ATOM 945 C C . ASN A 1 127 ? -2.139 -5.241 16.651 1.00 22.54 127 ASN A C 1
ATOM 946 O O . ASN A 1 127 ? -1.261 -6.089 16.537 1.00 26.84 127 ASN A O 1
ATOM 951 N N . ILE A 1 128 ? -2.704 -4.915 17.818 1.00 20.75 128 ILE A N 1
ATOM 952 C CA . ILE A 1 128 ? -2.220 -5.459 19.094 1.00 18.79 128 ILE A CA 1
ATOM 953 C C . ILE A 1 128 ? -3.375 -5.930 19.972 1.00 20.87 128 ILE A C 1
ATOM 954 O O . ILE A 1 128 ? -4.398 -5.261 20.099 1.00 17.85 128 ILE A O 1
ATOM 959 N N . LYS A 1 129 ? -3.231 -7.105 20.565 1.00 23.22 129 LYS A N 1
ATOM 960 C CA . LYS A 1 129 ? -4.232 -7.564 21.522 1.00 26.28 129 LYS A CA 1
ATOM 961 C C . LYS A 1 129 ? -3.838 -7.179 22.949 1.00 26.59 129 LYS A C 1
ATOM 962 O O . LYS A 1 129 ? -3.343 -8.017 23.709 1.00 26.65 129 LYS A O 1
ATOM 968 N N . THR A 1 130 ? -4.003 -5.898 23.288 1.00 28.57 130 THR A N 1
ATOM 969 C CA . THR A 1 130 ? -3.576 -5.377 24.585 1.00 28.84 130 THR A CA 1
ATOM 970 C C . THR A 1 130 ? -4.538 -5.837 25.667 1.00 30.45 130 THR A C 1
ATOM 971 O O . THR A 1 130 ? -5.751 -5.808 25.468 1.00 31.10 130 THR A O 1
ATOM 975 N N . LYS A 1 131 ? -4.005 -6.102 26.854 1.00 32.19 131 LYS A N 1
ATOM 976 C CA . LYS A 1 131 ? -4.842 -6.313 28.030 1.00 32.71 131 LYS A CA 1
ATOM 977 C C . LYS A 1 131 ? -5.516 -5.008 28.418 1.00 32.16 131 LYS A C 1
ATOM 978 O O . LYS A 1 131 ? -6.577 -5.030 29.043 1.00 33.10 131 LYS A O 1
ATOM 984 N N . ASP A 1 132 ? -4.861 -3.887 28.118 1.00 29.12 132 ASP A N 1
ATOM 985 C CA . ASP A 1 132 ? -5.265 -2.571 28.628 1.00 28.76 132 ASP A CA 1
ATOM 986 C C . ASP A 1 132 ? -4.585 -1.520 27.754 1.00 27.80 132 ASP A C 1
ATOM 987 O O . ASP A 1 132 ? -3.449 -1.712 27.326 1.00 27.80 132 ASP A O 1
ATOM 992 N N . LEU A 1 133 ? -5.258 -0.418 27.469 1.00 26.45 133 LEU A N 1
ATOM 993 C CA . LEU A 1 133 ? -4.605 0.637 26.714 1.00 27.37 133 LEU A CA 1
ATOM 994 C C . LEU A 1 133 ? -4.963 1.989 27.288 1.00 26.96 133 LEU A C 1
ATOM 995 O O . LEU A 1 133 ? -6.138 2.330 27.363 1.00 27.97 133 LEU A O 1
ATOM 1000 N N . ARG A 1 134 ? -3.959 2.705 27.786 1.00 27.64 134 ARG A N 1
ATOM 1001 C CA . ARG A 1 134 ? -4.179 3.970 28.503 1.00 26.43 134 ARG A CA 1
ATOM 1002 C C . ARG A 1 134 ? -3.898 5.158 27.618 1.00 22.42 134 ARG A C 1
ATOM 1003 O O . ARG A 1 134 ? -2.824 5.248 27.034 1.00 20.96 134 ARG A O 1
ATOM 1011 N N . GLN A 1 135 ? -4.892 6.026 27.471 1.00 19.05 135 GLN A N 1
ATOM 1012 C CA . GLN A 1 135 ? -4.765 7.213 26.633 1.00 17.42 135 GLN A CA 1
ATOM 1013 C C . GLN A 1 135 ? -4.622 8.418 27.532 1.00 17.32 135 GLN A C 1
ATOM 1014 O O . GLN A 1 135 ? -5.145 8.423 28.648 1.00 18.89 135 GLN A O 1
ATOM 1020 N N . PHE A 1 136 ? -3.753 9.335 27.135 1.00 16.38 136 PHE A N 1
ATOM 1021 C CA . PHE A 1 136 ? -3.489 10.542 27.905 1.00 17.52 136 PHE A CA 1
ATOM 1022 C C . PHE A 1 136 ? -3.457 11.718 26.946 1.00 19.02 136 PHE A C 1
ATOM 1023 O O . PHE A 1 136 ? -3.203 11.535 25.759 1.00 21.29 136 PHE A O 1
ATOM 1031 N N . PRO A 1 137 ? -3.942 12.890 27.386 1.00 21.92 137 PRO A N 1
ATOM 1032 C CA . PRO A 1 137 ? -3.889 14.113 26.576 1.00 20.84 137 PRO A CA 1
ATOM 1033 C C . PRO A 1 137 ? -2.520 14.442 25.987 1.00 19.88 137 PRO A C 1
ATOM 1034 O O . PRO A 1 137 ? -2.444 14.840 24.835 1.00 19.47 137 PRO A O 1
ATOM 1038 N N . ASN A 1 138 ? -1.442 14.092 26.686 1.00 18.05 138 ASN A N 1
ATOM 1039 C CA . ASN A 1 138 ? -0.101 14.347 26.151 1.00 18.13 138 ASN A CA 1
ATOM 1040 C C . ASN A 1 138 ? 0.842 13.172 26.423 1.00 18.67 138 ASN A C 1
ATOM 1041 O O . ASN A 1 138 ? 0.568 12.367 27.317 1.00 18.81 138 ASN A O 1
ATOM 1046 N N . ILE A 1 139 ? 1.960 13.074 25.696 1.00 21.00 139 ILE A N 1
ATOM 1047 C CA . ILE A 1 139 ? 2.867 11.915 25.882 1.00 20.52 139 ILE A CA 1
ATOM 1048 C C . ILE A 1 139 ? 3.655 11.865 27.192 1.00 18.95 139 ILE A C 1
ATOM 1049 O O . ILE A 1 139 ? 4.023 10.770 27.622 1.00 12.81 139 ILE A O 1
ATOM 1054 N N . ASP A 1 140 ? 3.967 13.026 27.782 1.00 16.61 140 ASP A N 1
ATOM 1055 C CA . ASP A 1 140 ? 4.602 13.078 29.100 1.00 20.28 140 ASP A CA 1
ATOM 1056 C C . ASP A 1 140 ? 3.791 12.281 30.148 1.00 18.21 140 ASP A C 1
ATOM 1057 O O . ASP A 1 140 ? 4.350 11.533 30.964 1.00 17.15 140 ASP A O 1
ATOM 1062 N N . ASN A 1 141 ? 2.471 12.357 30.066 1.00 17.27 141 ASN A N 1
ATOM 1063 C CA . ASN A 1 141 ? 1.628 11.569 30.956 1.00 18.84 141 ASN A CA 1
ATOM 1064 C C . ASN A 1 141 ? 1.874 10.078 30.756 1.00 19.37 141 ASN A C 1
ATOM 1065 O O . ASN A 1 141 ? 1.753 9.295 31.688 1.00 19.73 141 ASN A O 1
ATOM 1070 N N . ALA A 1 142 ? 2.140 9.691 29.511 1.00 21.61 142 ALA A N 1
ATOM 1071 C CA . ALA A 1 142 ? 2.328 8.290 29.139 1.00 19.70 142 ALA A CA 1
ATOM 1072 C C . ALA A 1 142 ? 3.713 7.761 29.545 1.00 19.20 142 ALA A C 1
ATOM 1073 O O . ALA A 1 142 ? 3.816 6.656 30.094 1.00 17.37 142 ALA A O 1
ATOM 1075 N N . TYR A 1 143 ? 4.756 8.568 29.323 1.00 17.23 143 TYR A N 1
ATOM 1076 C CA . TYR A 1 143 ? 6.107 8.303 29.843 1.00 15.98 143 TYR A CA 1
ATOM 1077 C C . TYR A 1 143 ? 6.050 8.042 31.350 1.00 17.97 143 TYR A C 1
ATOM 1078 O O . TYR A 1 143 ? 6.730 7.146 31.862 1.00 17.04 143 TYR A O 1
ATOM 1087 N N . MET A 1 144 ? 5.360 8.928 32.072 1.00 17.36 144 MET A N 1
ATOM 1088 C CA . MET A 1 144 ? 5.261 8.815 33.514 1.00 18.10 144 MET A CA 1
ATOM 1089 C C . MET A 1 144 ? 4.485 7.577 33.951 1.00 15.43 144 MET A C 1
ATOM 1090 O O . MET A 1 144 ? 4.825 6.972 34.953 1.00 17.82 144 MET A O 1
ATOM 1095 N N . GLU A 1 145 ? 3.449 7.199 33.213 1.00 15.09 145 GLU A N 1
ATOM 1096 C CA . GLU A 1 145 ? 2.791 5.914 33.453 1.00 18.60 145 GLU A CA 1
ATOM 1097 C C . GLU A 1 145 ? 3.753 4.725 33.338 1.00 16.20 145 GLU A C 1
ATOM 1098 O O . GLU A 1 145 ? 3.737 3.818 34.172 1.00 15.10 145 GLU A O 1
ATOM 1104 N N . LEU A 1 146 ? 4.653 4.779 32.357 1.00 16.79 146 LEU A N 1
ATOM 1105 C CA . LEU A 1 146 ? 5.679 3.754 32.195 1.00 18.37 146 LEU A CA 1
ATOM 1106 C C . LEU A 1 146 ? 6.669 3.804 33.347 1.00 17.85 146 LEU A C 1
ATOM 1107 O O . LEU A 1 146 ? 6.949 2.790 33.975 1.00 17.75 146 LEU A O 1
ATOM 1112 N N . GLY A 1 147 ? 7.170 5.002 33.637 1.00 17.84 147 GLY A N 1
ATOM 1113 C CA . GLY A 1 147 ? 8.139 5.187 34.701 1.00 17.60 147 GLY A CA 1
ATOM 1114 C C . GLY A 1 147 ? 7.660 4.775 36.087 1.00 19.60 147 GLY A C 1
ATOM 1115 O O . GLY A 1 147 ? 8.458 4.294 36.899 1.00 20.92 147 GLY A O 1
ATOM 1116 N N . THR A 1 148 ? 6.378 4.953 36.381 1.00 18.63 148 THR A N 1
ATOM 1117 C CA . THR A 1 148 ? 5.872 4.568 37.689 1.00 21.01 148 THR A CA 1
ATOM 1118 C C . THR A 1 148 ? 5.318 3.134 37.708 1.00 22.02 148 THR A C 1
ATOM 1119 O O . THR A 1 148 ? 4.724 2.699 38.718 1.00 19.69 148 THR A O 1
ATOM 1123 N N . ASN A 1 149 ? 5.568 2.404 36.611 1.00 21.84 149 ASN A N 1
ATOM 1124 C CA . ASN A 1 149 ? 5.246 0.971 36.455 1.00 22.46 149 ASN A CA 1
ATOM 1125 C C . ASN A 1 149 ? 3.753 0.671 36.356 1.00 23.69 149 ASN A C 1
ATOM 1126 O O . ASN A 1 149 ? 3.279 -0.332 36.916 1.00 22.17 149 ASN A O 1
ATOM 1131 N N . ARG A 1 150 ? 3.012 1.562 35.690 1.00 23.18 150 ARG A N 1
ATOM 1132 C CA . ARG A 1 150 ? 1.570 1.410 35.522 1.00 23.66 150 ARG A CA 1
ATOM 1133 C C . ARG A 1 150 ? 1.205 1.126 34.072 1.00 22.12 150 ARG A C 1
ATOM 1134 O O . ARG A 1 150 ? 0.017 1.012 33.732 1.00 25.43 150 ARG A O 1
ATOM 1142 N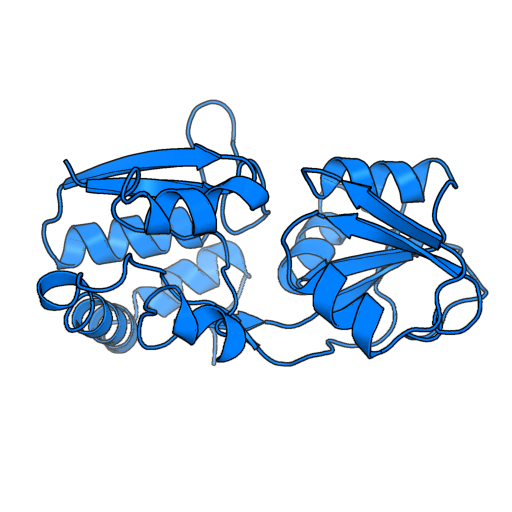 N . ALA A 1 151 ? 2.224 1.066 33.214 1.00 19.74 151 ALA A N 1
ATOM 1143 C CA . ALA A 1 151 ? 2.096 0.487 31.881 1.00 16.91 151 ALA A CA 1
ATOM 1144 C C . ALA A 1 151 ? 3.376 -0.279 31.563 1.00 16.73 151 ALA A C 1
ATOM 1145 O O . ALA A 1 151 ? 4.393 -0.077 32.213 1.00 17.68 151 ALA A O 1
ATOM 1147 N N . ASP A 1 152 ? 3.290 -1.208 30.614 1.00 17.08 152 ASP A N 1
ATOM 1148 C CA . ASP A 1 152 ? 4.428 -2.017 30.165 1.00 17.62 152 ASP A CA 1
ATOM 1149 C C . ASP A 1 152 ? 5.296 -1.293 29.142 1.00 14.75 152 ASP A C 1
ATOM 1150 O O . ASP A 1 152 ? 6.514 -1.512 29.052 1.00 18.53 152 ASP A O 1
ATOM 1155 N N . ALA A 1 153 ? 4.628 -0.558 28.267 1.00 16.46 153 ALA A N 1
ATOM 1156 C CA . ALA A 1 153 ? 5.282 0.069 27.128 1.00 14.89 153 ALA A CA 1
ATOM 1157 C C . ALA A 1 153 ? 4.547 1.355 26.832 1.00 13.89 153 ALA A C 1
ATOM 1158 O O . ALA A 1 153 ? 3.427 1.572 27.317 1.00 13.18 153 ALA A O 1
ATOM 1160 N N . VAL A 1 154 ? 5.249 2.259 26.167 1.00 13.51 154 VAL A N 1
ATOM 1161 C CA . VAL A 1 154 ? 4.623 3.380 25.493 1.00 12.84 154 VAL A CA 1
ATOM 1162 C C . VAL A 1 154 ? 4.853 3.129 24.002 1.00 13.64 154 VAL A C 1
ATOM 1163 O O . VAL A 1 154 ? 5.815 2.448 23.637 1.00 14.96 154 VAL A O 1
ATOM 1167 N N . LEU A 1 155 ? 3.876 3.491 23.172 1.00 12.55 155 LEU A N 1
ATOM 1168 C CA . LEU A 1 155 ? 4.074 3.457 21.723 1.00 14.62 155 LEU A CA 1
ATOM 1169 C C . LEU A 1 155 ? 3.776 4.839 21.144 1.00 11.56 155 LEU A C 1
ATOM 1170 O O . LEU A 1 155 ? 2.692 5.363 21.318 1.00 10.55 155 LEU A O 1
ATOM 1175 N N . HIS A 1 156 ? 4.768 5.458 20.521 1.00 14.20 156 HIS A N 1
ATOM 1176 C CA . HIS A 1 156 ? 4.535 6.734 19.859 1.00 16.27 156 HIS A CA 1
ATOM 1177 C C . HIS A 1 156 ? 5.576 6.945 18.793 1.00 14.65 156 HIS A C 1
ATOM 1178 O O . HIS A 1 156 ? 6.422 6.080 18.569 1.00 14.99 156 HIS A O 1
ATOM 1185 N N . ASP A 1 157 ? 5.545 8.118 18.177 1.00 12.36 157 ASP A N 1
ATOM 1186 C CA . ASP A 1 157 ? 6.327 8.430 16.993 1.00 11.27 157 ASP A CA 1
ATOM 1187 C C . ASP A 1 157 ? 7.812 8.260 17.227 1.00 13.65 157 ASP A C 1
ATOM 1188 O O . ASP A 1 157 ? 8.391 8.922 18.095 1.00 16.20 157 ASP A O 1
ATOM 1193 N N . THR A 1 158 ? 8.443 7.472 16.363 1.00 12.78 158 THR A N 1
ATOM 1194 C CA . THR A 1 158 ? 9.883 7.258 16.374 1.00 12.54 158 THR A CA 1
ATOM 1195 C C . THR A 1 158 ? 10.731 8.472 16.800 1.00 13.25 158 THR A C 1
ATOM 1196 O O . THR A 1 158 ? 11.333 8.446 17.873 1.00 10.03 158 THR A O 1
ATOM 1200 N N . PRO A 1 159 ? 10.688 9.588 16.035 1.00 13.27 159 PRO A N 1
ATOM 1201 C CA . PRO A 1 159 ? 11.545 10.749 16.331 1.00 14.46 159 PRO A CA 1
ATOM 1202 C C . PRO A 1 159 ? 11.358 11.243 17.763 1.00 12.98 159 PRO A C 1
ATOM 1203 O O . PRO A 1 159 ? 12.272 11.822 18.377 1.00 12.19 159 PRO A O 1
ATOM 1207 N N . ASN A 1 160 ? 10.137 11.061 18.257 1.00 15.28 160 ASN A N 1
ATOM 1208 C CA . ASN A 1 160 ? 9.719 11.619 19.528 1.00 15.29 160 ASN A CA 1
ATOM 1209 C C . ASN A 1 160 ? 10.296 10.795 20.655 1.00 15.03 160 ASN A C 1
ATOM 1210 O O . ASN A 1 160 ? 10.971 11.348 21.522 1.00 12.89 160 ASN A O 1
ATOM 1215 N N . ILE A 1 161 ? 10.096 9.478 20.615 1.00 11.86 161 ILE A N 1
ATOM 1216 C CA . ILE A 1 161 ? 10.617 8.627 21.691 1.00 14.88 161 ILE A CA 1
ATOM 1217 C C . ILE A 1 161 ? 12.155 8.499 21.611 1.00 12.21 161 ILE A C 1
ATOM 1218 O O . ILE A 1 161 ? 12.846 8.516 22.632 1.00 10.50 161 ILE A O 1
ATOM 1223 N N . LEU A 1 162 ? 12.672 8.685 20.403 1.00 14.62 162 LEU A N 1
ATOM 1224 C CA . LEU A 1 162 ? 14.105 8.853 20.154 1.00 18.06 162 LEU A CA 1
ATOM 1225 C C . LEU A 1 162 ? 14.715 10.179 20.716 1.00 18.74 162 LEU A C 1
ATOM 1226 O O . LEU A 1 162 ? 15.821 10.195 21.287 1.00 15.97 162 LEU A O 1
ATOM 1231 N N . TYR A 1 163 ? 14.017 11.297 20.557 1.00 22.34 163 TYR A N 1
ATOM 1232 C CA . TYR A 1 163 ? 14.549 12.540 21.111 1.00 22.65 163 TYR A CA 1
ATOM 1233 C C . TYR A 1 163 ? 14.453 12.506 22.641 1.00 23.28 163 TYR A C 1
ATOM 1234 O O . TYR A 1 163 ? 15.424 12.818 23.329 1.00 22.31 163 TYR A O 1
ATOM 1243 N N . PHE A 1 164 ? 13.368 11.935 23.158 1.00 22.73 164 PHE A N 1
ATOM 1244 C CA . PHE A 1 164 ? 13.167 11.871 24.596 1.00 23.00 164 PHE A CA 1
ATOM 1245 C C . PHE A 1 164 ? 14.178 10.955 25.308 1.00 25.17 164 PHE A C 1
ATOM 1246 O O . PHE A 1 164 ? 14.582 11.245 26.446 1.00 25.24 164 PHE A O 1
ATOM 1254 N N . ILE A 1 165 ? 14.532 9.831 24.684 1.00 20.16 165 ILE A N 1
ATOM 1255 C CA . ILE A 1 165 ? 15.446 8.865 25.314 1.00 23.02 165 ILE A CA 1
ATOM 1256 C C . ILE A 1 165 ? 16.839 9.455 25.510 1.00 24.48 165 ILE A C 1
ATOM 1257 O O . ILE A 1 165 ? 17.468 9.282 26.560 1.00 22.07 165 ILE A O 1
ATOM 1262 N N . LYS A 1 166 ? 17.337 10.101 24.468 1.00 26.67 166 LYS A N 1
ATOM 1263 C CA . LYS A 1 166 ? 18.710 10.558 24.479 1.00 30.37 166 LYS A CA 1
ATOM 1264 C C . LYS A 1 166 ? 18.856 11.814 25.318 1.00 29.15 166 LYS A C 1
ATOM 1265 O O . LYS A 1 166 ? 19.903 12.021 25.933 1.00 31.04 166 LYS A O 1
ATOM 1271 N N . THR A 1 167 ? 17.768 12.577 25.445 1.00 29.40 167 THR A N 1
ATOM 1272 C CA . THR A 1 167 ? 17.757 13.748 26.322 1.00 29.30 167 THR A CA 1
ATOM 1273 C C . THR A 1 167 ? 17.133 13.420 27.679 1.00 32.48 167 THR A C 1
ATOM 1274 O O . THR A 1 167 ? 17.750 12.729 28.489 1.00 36.77 167 THR A O 1
ATOM 1278 N N . ALA A 1 168 ? 15.845 13.686 27.829 1.00 32.33 168 ALA A N 1
ATOM 1279 C CA . ALA A 1 168 ? 15.205 13.609 29.131 1.00 33.67 168 ALA A CA 1
ATOM 1280 C C . ALA A 1 168 ? 15.180 12.221 29.759 1.00 34.75 168 ALA A C 1
ATOM 1281 O O . ALA A 1 168 ? 15.222 12.102 30.978 1.00 37.38 168 ALA A O 1
ATOM 1283 N N . GLY A 1 169 ? 15.052 11.181 28.946 1.00 35.49 169 GLY A N 1
ATOM 1284 C CA . GLY A 1 169 ? 14.626 9.899 29.474 1.00 34.71 169 GLY A CA 1
ATOM 1285 C C . GLY A 1 169 ? 15.791 8.967 29.650 1.00 37.58 169 GLY A C 1
ATOM 1286 O O . GLY A 1 169 ? 15.616 7.768 29.880 1.00 36.32 169 GLY A O 1
ATOM 1287 N N . ASN A 1 170 ? 16.983 9.548 29.644 1.00 40.12 170 ASN A N 1
ATOM 1288 C CA . ASN A 1 170 ? 18.224 8.802 29.495 1.00 40.41 170 ASN A CA 1
ATOM 1289 C C . ASN A 1 170 ? 18.521 7.868 30.681 1.00 37.44 170 ASN A C 1
ATOM 1290 O O . ASN A 1 170 ? 18.403 8.259 31.850 1.00 35.47 170 ASN A O 1
ATOM 1295 N N . GLY A 1 171 ? 18.781 6.599 30.366 1.00 34.40 171 GLY A N 1
ATOM 1296 C CA . GLY A 1 171 ? 19.061 5.609 31.395 1.00 31.94 171 GLY A CA 1
ATOM 1297 C C . GLY A 1 171 ? 17.834 5.042 32.089 1.00 28.95 171 GLY A C 1
ATOM 1298 O O . GLY A 1 171 ? 17.925 4.129 32.900 1.00 27.89 171 GLY A O 1
ATOM 1299 N N . GLN A 1 172 ? 16.681 5.626 31.827 1.00 25.96 172 GLN A N 1
ATOM 1300 C CA . GLN A 1 172 ? 15.466 5.181 32.467 1.00 23.34 172 GLN A CA 1
ATOM 1301 C C . GLN A 1 172 ? 14.634 4.337 31.514 1.00 23.40 172 GLN A C 1
ATOM 1302 O O . GLN A 1 172 ? 13.896 3.454 31.950 1.00 23.96 172 GLN A O 1
ATOM 1308 N N . PHE A 1 173 ? 14.881 4.510 30.217 1.00 22.41 173 PHE A N 1
ATOM 1309 C CA . PHE A 1 173 ? 14.000 4.008 29.163 1.00 22.44 173 PHE A CA 1
ATOM 1310 C C . PHE A 1 173 ? 14.823 3.621 27.948 1.00 22.45 173 PHE A C 1
ATOM 1311 O O . PHE A 1 173 ? 15.943 4.116 27.770 1.00 21.87 173 PHE A O 1
ATOM 1319 N N . LYS A 1 174 ? 14.256 2.769 27.099 1.00 20.25 174 LYS A N 1
ATOM 1320 C CA . LYS A 1 174 ? 14.909 2.376 25.853 1.00 19.78 174 LYS A CA 1
ATOM 1321 C C . LYS A 1 174 ? 13.872 2.037 24.796 1.00 18.14 174 LYS A C 1
ATOM 1322 O O . LYS A 1 174 ? 12.701 1.774 25.103 1.00 18.17 174 LYS A O 1
ATOM 1328 N N . ALA A 1 175 ? 14.291 2.180 23.549 1.00 19.02 175 ALA A N 1
ATOM 1329 C CA . ALA A 1 175 ? 13.488 1.801 22.413 1.00 20.08 175 ALA A CA 1
ATOM 1330 C C . ALA A 1 175 ? 13.711 0.320 22.125 1.00 22.39 175 ALA A C 1
ATOM 1331 O O . ALA A 1 175 ? 14.788 -0.237 22.375 1.00 22.58 175 ALA A O 1
ATOM 1333 N N . VAL A 1 176 ? 12.667 -0.319 21.615 1.00 21.48 176 VAL A N 1
ATOM 1334 C CA . VAL A 1 176 ? 12.695 -1.740 21.382 1.00 18.83 176 VAL A CA 1
ATOM 1335 C C . VAL A 1 176 ? 12.259 -1.965 19.936 1.00 19.27 176 VAL A C 1
ATOM 1336 O O . VAL A 1 176 ? 11.264 -1.401 19.477 1.00 18.30 176 VAL A O 1
ATOM 1340 N N . GLY A 1 177 ? 13.064 -2.720 19.200 1.00 17.78 177 GLY A N 1
ATOM 1341 C CA . GLY A 1 177 ? 12.727 -3.017 17.823 1.00 20.71 177 GLY A CA 1
ATOM 1342 C C . GLY A 1 177 ? 13.084 -1.867 16.899 1.00 24.51 177 GLY A C 1
ATOM 1343 O O . GLY A 1 177 ? 13.936 -1.024 17.224 1.00 25.56 177 GLY A O 1
ATOM 1344 N N . ASP A 1 178 ? 12.409 -1.819 15.752 1.00 25.01 178 ASP A N 1
ATOM 1345 C CA . ASP A 1 178 ? 12.603 -0.751 14.782 1.00 24.45 178 ASP A CA 1
ATOM 1346 C C . ASP A 1 178 ? 11.276 -0.072 14.437 1.00 22.16 178 ASP A C 1
ATOM 1347 O O . ASP A 1 178 ? 10.204 -0.436 14.945 1.00 20.18 178 ASP A O 1
ATOM 1352 N N . SER A 1 179 ? 11.371 0.958 13.607 1.00 21.34 179 SER A N 1
ATOM 1353 C CA . SER A 1 179 ? 10.246 1.811 13.301 1.00 20.65 179 SER A CA 1
ATOM 1354 C C . SER A 1 179 ? 9.176 1.065 12.503 1.00 21.57 179 SER A C 1
ATOM 1355 O O . SER A 1 179 ? 9.440 0.482 11.433 1.00 21.42 179 SER A O 1
ATOM 1358 N N . LEU A 1 180 ? 7.965 1.098 13.052 1.00 21.10 180 LEU A N 1
ATOM 1359 C CA . LEU A 1 180 ? 6.782 0.495 12.452 1.00 20.75 180 LEU A CA 1
ATOM 1360 C C . LEU A 1 180 ? 6.052 1.589 11.701 1.00 22.90 180 LEU A C 1
ATOM 1361 O O . LEU A 1 180 ? 6.295 2.770 11.941 1.00 21.09 180 LEU A O 1
ATOM 1366 N N . GLU A 1 181 ? 5.153 1.184 10.811 1.00 23.42 181 GLU A N 1
ATOM 1367 C CA . GLU A 1 181 ? 4.182 2.097 10.227 1.00 25.19 181 GLU A CA 1
ATOM 1368 C C . GLU A 1 181 ? 4.898 3.301 9.578 1.00 22.34 181 GLU A C 1
ATOM 1369 O O . GLU A 1 181 ? 4.808 4.422 10.078 1.00 23.02 181 GLU A O 1
ATOM 1375 N N . ALA A 1 182 ? 5.669 3.054 8.523 1.00 16.52 182 ALA A N 1
ATOM 1376 C CA . ALA A 1 182 ? 6.252 4.151 7.747 1.00 15.78 182 ALA A CA 1
ATOM 1377 C C . ALA A 1 182 ? 5.143 5.117 7.274 1.00 15.23 182 ALA A C 1
ATOM 1378 O O . ALA A 1 182 ? 4.127 4.685 6.702 1.00 8.80 182 ALA A O 1
ATOM 1380 N N . GLN A 1 183 ? 5.267 6.385 7.660 1.00 14.72 183 GLN A N 1
ATOM 1381 C CA . GLN A 1 183 ? 4.208 7.379 7.453 1.00 15.77 183 GLN A CA 1
ATOM 1382 C C . GLN A 1 183 ? 4.838 8.744 7.197 1.00 16.70 183 GLN A C 1
ATOM 1383 O O . GLN A 1 183 ? 6.054 8.907 7.359 1.00 17.25 183 GLN A O 1
ATOM 1389 N N . GLN A 1 184 ? 4.046 9.671 6.670 1.00 17.57 184 GLN A N 1
ATOM 1390 C CA . GLN A 1 184 ? 4.516 11.027 6.393 1.00 19.01 184 GLN A CA 1
ATOM 1391 C C . GLN A 1 184 ? 3.724 12.035 7.220 1.00 18.41 184 GLN A C 1
ATOM 1392 O O . GLN A 1 184 ? 2.532 11.841 7.465 1.00 18.65 184 GLN A O 1
ATOM 1398 N N . TYR A 1 185 ? 4.412 13.048 7.735 1.00 14.82 185 TYR A N 1
ATOM 1399 C CA . TYR A 1 185 ? 3.737 14.198 8.316 1.00 13.21 185 TYR A CA 1
ATOM 1400 C C . TYR A 1 185 ? 3.427 15.168 7.185 1.00 8.20 185 TYR A C 1
ATOM 1401 O O . TYR A 1 185 ? 4.140 15.242 6.194 1.00 10.42 185 TYR A O 1
ATOM 1410 N N . GLY A 1 186 ? 2.351 15.917 7.352 1.00 10.94 186 GLY A N 1
ATOM 1411 C CA . GLY A 1 186 ? 2.048 17.008 6.448 1.00 9.67 186 GLY A CA 1
ATOM 1412 C C . GLY A 1 186 ? 1.312 18.104 7.195 1.00 12.20 186 GLY A C 1
ATOM 1413 O O . GLY A 1 186 ? 0.900 17.925 8.369 1.00 9.81 186 GLY A O 1
ATOM 1414 N N . ILE A 1 187 ? 1.197 19.255 6.532 1.00 12.44 187 ILE A N 1
ATOM 1415 C CA . ILE A 1 187 ? 0.482 20.408 7.072 1.00 14.89 187 ILE A CA 1
ATOM 1416 C C . ILE A 1 187 ? -0.988 20.212 6.756 1.00 10.78 187 ILE A C 1
ATOM 1417 O O . ILE A 1 187 ? -1.345 19.892 5.636 1.00 15.57 187 ILE A O 1
ATOM 1422 N N . ALA A 1 188 ? -1.828 20.361 7.769 1.00 15.09 188 ALA A N 1
ATOM 1423 C CA . ALA A 1 188 ? -3.275 20.141 7.655 1.00 14.40 188 ALA A CA 1
ATOM 1424 C C . ALA A 1 188 ? -4.032 21.447 7.489 1.00 16.16 188 ALA A C 1
ATOM 1425 O O . ALA A 1 188 ? -3.712 22.436 8.134 1.00 19.40 188 ALA A O 1
ATOM 1427 N N . PHE A 1 189 ? -5.129 21.392 6.749 1.00 14.79 189 PHE A N 1
ATOM 1428 C CA . PHE A 1 189 ? -5.921 22.561 6.425 1.00 14.89 189 PHE A CA 1
ATOM 1429 C C . PHE A 1 189 ? -7.387 22.161 6.570 1.00 16.39 189 PHE A C 1
ATOM 1430 O O . PHE A 1 189 ? -7.744 20.992 6.349 1.00 16.85 189 PHE A O 1
ATOM 1438 N N . PRO A 1 190 ? -8.276 23.141 6.801 1.00 16.07 190 PRO A N 1
ATOM 1439 C CA . PRO A 1 190 ? -9.693 22.849 6.597 1.00 16.52 190 PRO A CA 1
ATOM 1440 C C . PRO A 1 190 ? -9.921 22.445 5.150 1.00 17.84 190 PRO A C 1
ATOM 1441 O O . PRO A 1 190 ? -9.101 22.731 4.274 1.00 17.04 190 PRO A O 1
ATOM 1445 N N . LYS A 1 191 ? -10.999 21.710 4.913 1.00 19.79 191 LYS A N 1
ATOM 1446 C CA . LYS A 1 191 ? -11.439 21.472 3.553 1.00 20.92 191 LYS A CA 1
ATOM 1447 C C . LYS A 1 191 ? -11.907 22.809 2.968 1.00 21.53 191 LYS A C 1
ATOM 1448 O O . LYS A 1 191 ? -12.429 23.651 3.683 1.00 19.39 191 LYS A O 1
ATOM 1454 N N . GLY A 1 192 ? -11.529 23.056 1.720 1.00 22.63 192 GLY A N 1
ATOM 1455 C CA . GLY A 1 192 ? -11.935 24.262 1.037 1.00 23.92 192 GLY A CA 1
ATOM 1456 C C . GLY A 1 192 ? -10.850 25.313 1.090 1.00 25.52 192 GLY A C 1
ATOM 1457 O O . GLY A 1 192 ? -11.068 26.433 0.652 1.00 26.88 192 GLY A O 1
ATOM 1458 N N . SER A 1 193 ? -9.709 24.985 1.687 1.00 28.07 193 SER A N 1
ATOM 1459 C CA . SER A 1 193 ? -8.603 25.938 1.797 1.00 29.49 193 SER A CA 1
ATOM 1460 C C . SER A 1 193 ? -7.557 25.624 0.746 1.00 28.61 193 SER A C 1
ATOM 1461 O O . SER A 1 193 ? -6.362 25.551 1.035 1.00 27.31 193 SER A O 1
ATOM 1464 N N . ASP A 1 194 ? -8.007 25.582 -0.501 1.00 30.68 194 ASP A N 1
ATOM 1465 C CA . ASP A 1 194 ? -7.158 25.200 -1.613 1.00 31.32 194 ASP A CA 1
ATOM 1466 C C . ASP A 1 194 ? -6.443 26.369 -2.368 1.00 29.57 194 ASP A C 1
ATOM 1467 O O . ASP A 1 194 ? -5.339 26.150 -2.885 1.00 31.67 194 ASP A O 1
ATOM 1472 N N . GLU A 1 195 ? -6.970 27.612 -2.290 1.00 28.43 195 GLU A N 1
ATOM 1473 C CA . GLU A 1 195 ? -6.186 28.826 -2.680 1.00 24.70 195 GLU A CA 1
ATOM 1474 C C . GLU A 1 195 ? -4.844 28.653 -1.837 1.00 24.06 195 GLU A C 1
ATOM 1475 O O . GLU A 1 195 ? -3.790 28.397 -2.427 1.00 19.24 195 GLU A O 1
ATOM 1481 N N . LEU A 1 196 ? -4.972 28.347 -0.538 1.00 22.84 196 LEU A N 1
ATOM 1482 C CA . LEU A 1 196 ? -3.821 28.233 0.395 1.00 22.95 196 LEU A CA 1
ATOM 1483 C C . LEU A 1 196 ? -2.905 26.993 0.253 1.00 25.19 196 LEU A C 1
ATOM 1484 O O . LEU A 1 196 ? -1.670 27.113 0.367 1.00 22.52 196 LEU A O 1
ATOM 1489 N N . ARG A 1 197 ? -3.498 25.799 0.215 1.00 22.07 197 ARG A N 1
ATOM 1490 C CA . ARG A 1 197 ? -2.720 24.562 0.200 1.00 24.88 197 ARG A CA 1
ATOM 1491 C C . ARG A 1 197 ? -1.970 24.331 -1.109 1.00 23.88 197 ARG A C 1
ATOM 1492 O O . ARG A 1 197 ? -0.771 24.028 -1.064 1.00 25.10 197 ARG A O 1
ATOM 1500 N N . ASP A 1 198 ? -2.696 24.320 -2.237 1.00 26.89 198 ASP A N 1
ATOM 1501 C CA . ASP A 1 198 ? -2.111 24.138 -3.581 1.00 25.89 198 ASP A CA 1
ATOM 1502 C C . ASP A 1 198 ? -1.250 25.423 -3.701 1.00 27.75 198 ASP A C 1
ATOM 1503 O O . ASP A 1 198 ? -1.733 26.412 -4.263 1.00 31.49 198 ASP A O 1
ATOM 1508 N N . LYS A 1 199 ? -0.094 25.477 -3.004 1.00 23.30 199 LYS A N 1
ATOM 1509 C CA . LYS A 1 199 ? 0.666 26.733 -2.746 1.00 20.44 199 LYS A CA 1
ATOM 1510 C C . LYS A 1 199 ? 1.730 26.694 -1.615 1.00 20.53 199 LYS A C 1
ATOM 1511 O O . LYS A 1 199 ? 2.880 27.110 -1.804 1.00 15.37 199 LYS A O 1
ATOM 1517 N N . VAL A 1 200 ? 1.287 26.394 -0.397 1.00 20.46 200 VAL A N 1
ATOM 1518 C CA . VAL A 1 200 ? 2.184 25.929 0.660 1.00 15.48 200 VAL A CA 1
ATOM 1519 C C . VAL A 1 200 ? 3.048 24.792 0.090 1.00 15.39 200 VAL A C 1
ATOM 1520 O O . VAL A 1 200 ? 4.272 24.805 0.214 1.00 9.89 200 VAL A O 1
ATOM 1524 N N . ASN A 1 201 ? 2.410 23.916 -0.688 1.00 12.48 201 ASN A N 1
ATOM 1525 C CA . ASN A 1 201 ? 3.133 22.889 -1.442 1.00 13.83 201 ASN A CA 1
ATOM 1526 C C . ASN A 1 201 ? 4.239 23.505 -2.290 1.00 12.40 201 ASN A C 1
ATOM 1527 O O . ASN A 1 201 ? 5.385 23.043 -2.277 1.00 12.15 201 ASN A O 1
ATOM 1532 N N . GLY A 1 202 ? 3.925 24.640 -2.894 1.00 12.38 202 GLY A N 1
ATOM 1533 C CA . GLY A 1 202 ? 4.891 25.347 -3.718 1.00 13.97 202 GLY A CA 1
ATOM 1534 C C . GLY A 1 202 ? 6.106 25.768 -2.908 1.00 13.28 202 GLY A C 1
ATOM 1535 O O . GLY A 1 202 ? 7.217 25.383 -3.237 1.00 11.05 202 GLY A O 1
ATOM 1536 N N . ALA A 1 203 ? 5.858 26.442 -1.786 1.00 13.67 203 ALA A N 1
ATOM 1537 C CA . ALA A 1 203 ? 6.880 26.840 -0.831 1.00 12.37 203 ALA A CA 1
ATOM 1538 C C . ALA A 1 203 ? 7.687 25.648 -0.318 1.00 17.73 203 ALA A C 1
ATOM 1539 O O . ALA A 1 203 ? 8.906 25.733 -0.188 1.00 17.10 203 ALA A O 1
ATOM 1541 N N . LEU A 1 204 ? 7.015 24.534 -0.030 1.00 20.84 204 LEU A N 1
ATOM 1542 C CA . LEU A 1 204 ? 7.694 23.337 0.456 1.00 19.92 204 LEU A CA 1
ATOM 1543 C C . LEU A 1 204 ? 8.773 22.856 -0.531 1.00 21.25 204 LEU A C 1
ATOM 1544 O O . LEU A 1 204 ? 9.927 22.607 -0.142 1.00 19.49 204 LEU A O 1
ATOM 1549 N N . LYS A 1 205 ? 8.433 22.850 -1.820 1.00 23.73 205 LYS A N 1
ATOM 1550 C CA . LYS A 1 205 ? 9.361 22.413 -2.865 1.00 25.08 205 LYS A CA 1
ATOM 1551 C C . LYS A 1 205 ? 10.521 23.389 -3.050 1.00 25.17 205 LYS A C 1
ATOM 1552 O O . LYS A 1 205 ? 11.650 22.979 -3.320 1.00 23.61 205 LYS A O 1
ATOM 1558 N N . THR A 1 206 ? 10.248 24.668 -2.824 1.00 23.11 206 THR A N 1
ATOM 1559 C CA . THR A 1 206 ? 11.267 25.708 -2.784 1.00 21.26 206 THR A CA 1
ATOM 1560 C C . THR A 1 206 ? 12.283 25.541 -1.640 1.00 21.59 206 THR A C 1
ATOM 1561 O O . THR A 1 206 ? 13.501 25.669 -1.842 1.00 21.09 206 THR A O 1
ATOM 1565 N N . LEU A 1 207 ? 11.780 25.316 -0.433 1.00 18.49 207 LEU A N 1
ATOM 1566 C CA . LEU A 1 207 ? 12.640 25.105 0.714 1.00 21.05 207 LEU A CA 1
ATOM 1567 C C . LEU A 1 207 ? 13.497 23.852 0.488 1.00 22.41 207 LEU A C 1
ATOM 1568 O O . LEU A 1 207 ? 14.624 23.758 0.989 1.00 21.44 207 LEU A O 1
ATOM 1573 N N . ARG A 1 208 ? 12.945 22.900 -0.266 1.00 24.13 208 ARG A N 1
ATOM 1574 C CA . ARG A 1 208 ? 13.655 21.686 -0.646 1.00 25.78 208 ARG A CA 1
ATOM 1575 C C . ARG A 1 208 ? 14.765 22.021 -1.632 1.00 23.77 208 ARG A C 1
ATOM 1576 O O . ARG A 1 208 ? 15.937 21.857 -1.324 1.00 27.10 208 ARG A O 1
ATOM 1584 N N . GLU A 1 209 ? 14.405 22.674 -2.727 1.00 22.04 209 GLU A N 1
ATOM 1585 C CA . GLU A 1 209 ? 15.356 22.982 -3.782 1.00 22.61 209 GLU A CA 1
ATOM 1586 C C . GLU A 1 209 ? 16.495 23.903 -3.360 1.00 20.07 209 GLU A C 1
ATOM 1587 O O . GLU A 1 209 ? 17.636 23.691 -3.751 1.00 22.01 209 GLU A O 1
ATOM 1593 N N . ASN A 1 210 ? 16.211 24.873 -2.504 1.00 18.57 210 ASN A N 1
ATOM 1594 C CA . ASN A 1 210 ? 17.241 25.817 -2.118 1.00 19.31 210 ASN A CA 1
ATOM 1595 C C . ASN A 1 210 ? 18.085 25.391 -0.914 1.00 20.16 210 ASN A C 1
ATOM 1596 O O . ASN A 1 210 ? 18.995 26.112 -0.507 1.00 19.26 210 ASN A O 1
ATOM 1601 N N . GLY A 1 211 ? 17.807 24.209 -0.367 1.00 18.82 211 GLY A N 1
ATOM 1602 C CA . GLY A 1 211 ? 18.659 23.657 0.677 1.00 22.34 211 GLY A CA 1
ATOM 1603 C C . GLY A 1 211 ? 18.262 24.028 2.093 1.00 21.94 211 GLY A C 1
ATOM 1604 O O . GLY A 1 211 ? 18.835 23.521 3.059 1.00 24.15 211 GLY A O 1
ATOM 1605 N N . THR A 1 212 ? 17.258 24.895 2.219 1.00 24.35 212 THR A N 1
ATOM 1606 C CA . THR A 1 212 ? 16.827 25.436 3.511 1.00 23.81 212 THR A CA 1
ATOM 1607 C C . THR A 1 212 ? 16.241 24.326 4.392 1.00 21.05 212 THR A C 1
ATOM 1608 O O . THR A 1 212 ? 16.548 24.226 5.581 1.00 20.25 212 THR A O 1
ATOM 1612 N N . TYR A 1 213 ? 15.429 23.473 3.776 1.00 22.14 213 TYR A N 1
ATOM 1613 C CA . TYR A 1 213 ? 14.935 22.265 4.418 1.00 19.73 213 TYR A CA 1
ATOM 1614 C C . TYR A 1 213 ? 16.083 21.450 5.031 1.00 19.18 213 TYR A C 1
ATOM 1615 O O . TYR A 1 213 ? 15.997 21.008 6.173 1.00 18.38 213 TYR A O 1
ATOM 1624 N N . ASN A 1 214 ? 17.141 21.236 4.257 1.00 19.61 214 ASN A N 1
ATOM 1625 C CA . ASN A 1 214 ? 18.311 20.520 4.743 1.00 21.39 214 ASN A CA 1
ATOM 1626 C C . ASN A 1 214 ? 18.868 21.126 6.025 1.00 20.59 214 ASN A C 1
ATOM 1627 O O . ASN A 1 214 ? 19.094 20.409 7.000 1.00 19.52 214 ASN A O 1
ATOM 1632 N N . GLU A 1 215 ? 18.944 22.450 6.091 1.00 18.92 215 GLU A N 1
ATOM 1633 C CA . GLU A 1 215 ? 19.487 23.089 7.287 1.00 21.71 215 GLU A CA 1
ATOM 1634 C C . GLU A 1 215 ? 18.533 23.095 8.503 1.00 18.99 215 GLU A C 1
ATOM 1635 O O . GLU A 1 215 ? 18.982 22.932 9.648 1.00 18.26 215 GLU A O 1
ATOM 1641 N N . ILE A 1 216 ? 17.230 23.231 8.262 1.00 16.66 216 ILE A N 1
ATOM 1642 C CA . ILE A 1 216 ? 16.248 23.077 9.330 1.00 16.98 216 ILE A CA 1
ATOM 1643 C C . ILE A 1 216 ? 16.343 21.664 9.907 1.00 18.65 216 ILE A C 1
ATOM 1644 O O . ILE A 1 216 ? 16.559 21.481 11.110 1.00 17.98 216 ILE A O 1
ATOM 1649 N N . TYR A 1 217 ? 16.331 20.674 9.014 1.00 17.33 217 TYR A N 1
ATOM 1650 C CA . TYR A 1 217 ? 16.395 19.278 9.403 1.00 18.99 217 TYR A CA 1
ATOM 1651 C C . TYR A 1 217 ? 17.687 18.999 10.195 1.00 21.28 217 TYR A C 1
ATOM 1652 O O . TYR A 1 217 ? 17.651 18.544 11.362 1.00 18.97 217 TYR A O 1
ATOM 1661 N N . LYS A 1 218 ? 18.811 19.326 9.560 1.00 20.89 218 LYS A N 1
ATOM 1662 C CA . LYS A 1 218 ? 20.136 19.274 10.174 1.00 22.02 218 LYS A CA 1
ATOM 1663 C C . LYS A 1 218 ? 20.139 19.883 11.578 1.00 20.59 218 LYS A C 1
ATOM 1664 O O . LYS A 1 218 ? 20.643 19.279 12.535 1.00 19.22 218 LYS A O 1
ATOM 1670 N N . LYS A 1 219 ? 19.469 21.019 11.723 1.00 18.85 219 LYS A N 1
ATOM 1671 C CA . LYS A 1 219 ? 19.426 21.692 13.002 1.00 18.94 219 LYS A CA 1
ATOM 1672 C C . LYS A 1 219 ? 18.854 20.768 14.070 1.00 19.36 219 LYS A C 1
ATOM 1673 O O . LYS A 1 219 ? 19.477 20.580 15.120 1.00 22.60 219 LYS A O 1
ATOM 1679 N N . TRP A 1 220 ? 17.762 20.079 13.736 1.00 19.52 220 TRP A N 1
ATOM 1680 C CA . TRP A 1 220 ? 16.989 19.305 14.722 1.00 17.96 220 TRP A CA 1
ATOM 1681 C C . TRP A 1 220 ? 17.337 17.825 14.863 1.00 17.11 220 TRP A C 1
ATOM 1682 O O . TRP A 1 220 ? 17.092 17.234 15.907 1.00 18.54 220 TRP A O 1
ATOM 1693 N N . PHE A 1 221 ? 17.879 17.221 13.812 1.00 19.89 221 PHE A N 1
ATOM 1694 C CA . PHE A 1 221 ? 18.194 15.796 13.841 1.00 20.77 221 PHE A CA 1
ATOM 1695 C C . PHE A 1 221 ? 19.689 15.511 13.775 1.00 23.12 221 PHE A C 1
ATOM 1696 O O . PHE A 1 221 ? 20.121 14.403 14.072 1.00 27.24 221 PHE A O 1
ATOM 1704 N N . GLY A 1 222 ? 20.484 16.526 13.464 1.00 22.75 222 GLY A N 1
ATOM 1705 C CA . GLY A 1 222 ? 21.920 16.368 13.522 1.00 24.18 222 GLY A CA 1
ATOM 1706 C C . GLY A 1 222 ? 22.587 15.969 12.221 1.00 27.14 222 GLY A C 1
ATOM 1707 O O . GLY A 1 222 ? 23.808 15.870 12.183 1.00 30.26 222 GLY A O 1
ATOM 1708 N N . THR A 1 223 ? 21.823 15.701 11.167 1.00 25.92 223 THR A N 1
ATOM 1709 C CA . THR A 1 223 ? 22.420 15.466 9.851 1.00 26.88 223 THR A CA 1
ATOM 1710 C C . THR A 1 223 ? 21.452 15.942 8.791 1.00 25.25 223 THR A C 1
ATOM 1711 O O . THR A 1 223 ? 20.319 16.287 9.113 1.00 26.27 223 THR A O 1
ATOM 1715 N N . GLU A 1 224 ? 21.913 15.982 7.541 1.00 26.61 224 GLU A N 1
ATOM 1716 C CA . GLU A 1 224 ? 21.041 16.134 6.370 1.00 27.07 224 GLU A CA 1
ATOM 1717 C C . GLU A 1 224 ? 20.029 14.982 6.269 1.00 25.35 224 GLU A C 1
ATOM 1718 O O . GLU A 1 224 ? 20.210 13.919 6.870 1.00 23.67 224 GLU A O 1
ATOM 1724 N N . PRO A 1 225 ? 18.972 15.165 5.461 1.00 23.39 225 PRO A N 1
ATOM 1725 C CA . PRO A 1 225 ? 18.034 14.078 5.201 1.00 24.66 225 PRO A CA 1
ATOM 1726 C C . PRO A 1 225 ? 18.697 12.948 4.403 1.00 27.17 225 PRO A C 1
ATOM 1727 O O . PRO A 1 225 ? 18.698 11.810 4.849 1.00 30.08 225 PRO A O 1
ATOM 1731 N N . LYS A 1 226 ? 19.155 13.255 3.192 1.00 32.91 226 LYS A N 1
ATOM 1732 C CA . LYS A 1 226 ? 19.881 12.307 2.350 1.00 33.03 226 LYS A CA 1
ATOM 1733 C C . LYS A 1 226 ? 21.270 12.068 2.908 1.00 32.90 226 LYS A C 1
AT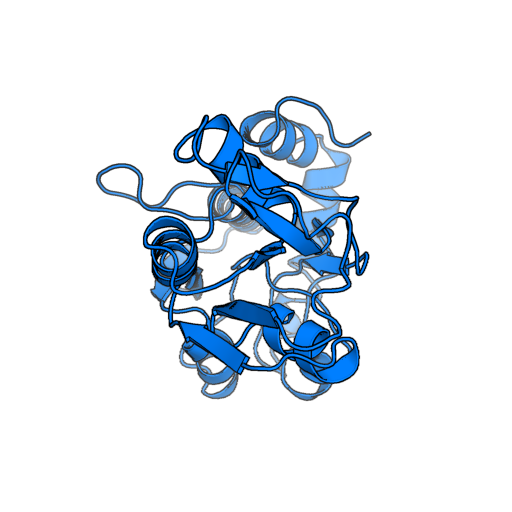OM 1734 O O . LYS A 1 226 ? 21.651 12.838 3.810 1.00 36.55 226 LYS A O 1
#

Nearest PDB structures (foldseek):
  8hnj-assembly1_A  TM=9.960E-01  e=1.937E-43  Escherichia coli 908519
  8eyz-assembly12_L  TM=9.853E-01  e=1.820E-43  Escherichia coli
  4f3p-assembly1_A  TM=9.849E-01  e=2.885E-35  Burkholderia pseudomallei 1710b
  4f3p-assembly2_B  TM=9.846E-01  e=1.003E-34  Burkholderia pseudomallei 1710b
  1ggg-assembly1_B  TM=6.526E-01  e=8.195E-40  Escherichia coli

InterPro domains:
  IPR001320 Ionotropic glutamate receptor, C-terminal [SM00079] (26-245)
  IPR001638 Solute-binding protein family 3/N-terminal domain of MltF [PF00497] (27-245)
  IPR001638 Solute-binding protein family 3/N-terminal domain of MltF [SM00062] (26-246)
  IPR018313 Solute-binding protein family 3, conserved site [PS01039] (48-61)
  IPR044132 Glutamine-binding periplasmic protein GlnH, type 2 periplasmic binding protein fold [NF007029] (1-248)
  IPR044132 Glutamine-binding periplasmic protein GlnH, type 2 periplasmic binding protein fold [cd00994] (26-244)

Organism: Escherichia coli (strain K12) (NCBI:txid83333)

Secondary structure (DSSP, 8-state):
-EEEEEESSBTTTBEEETTEEESHHHHHHHHHHHHHT--EEEEEE-GGGHHHHHHTTSSSEEEEEEE--HHHHTTSEE-S--EEEEEEEEEETT--S-SSSTTTTT-EEEEETTSHHHHHHHHH---SEEEEESSHHHHHHHHHTTS-SEEEEEHHHHHHHHHTTTTTTEEEEEEEEEEEEEEEEE-TT-HHHHHHHHHHHHHHHHTSHHHHHHHHHHSS---

Foldseek 3Di:
DAEEEEADDFPAQWYDDDHDIHHLVVVVVVQLCVVVVNDYDYDYDQLQCRLVCQQVVVGFWYFYLAWDDVVCVVFWDWAPFADKWFKWKKAWPPDDPDQDPPCLPAFEEEEAPPHCQVVCCVVPGNYVHYHYHSDCVVRVVCRQVPVGGIYMDIPNRVVVCDVPVCDNTMDIHDDGHDTTTGTMIGGPPCCVPRVRSNVSSVVCVVVCVSQVSCCVRPVGGPD

Radius of gyration: 17.53 Å; Cα contacts (8 Å, |Δi|>4): 439; chains: 1; bounding box: 37×47×42 Å

B-factor: mean 23.3, std 8.87, range [2.0, 56.51]

GO terms:
  GO:0070406 L-glutamine binding (F, IDA)
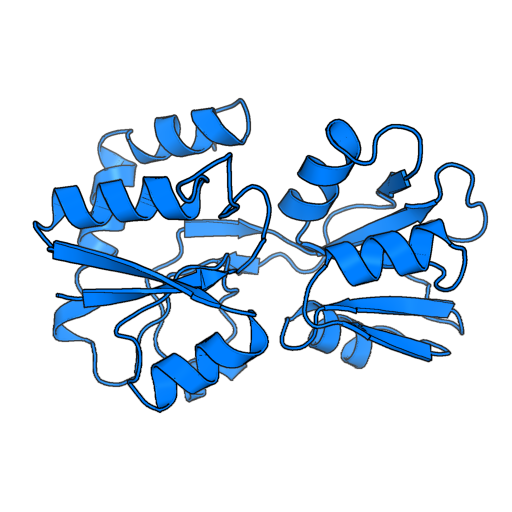  GO:0030288 outer membrane-bounded periplasmic space (C, IDA)
  GO:0006868 L-glutamine transport (P, EXP)